Protein AF-A0A2P4SW79-F1 (afdb_monomer_lite)

Radius of gyration: 19.42 Å; chains: 1; bounding box: 43×37×50 Å

Organism: Bambusicola thoracicus (NCBI:txid9083)

InterPro domains:
  IPR013785 Aldolase-type TIM barrel [G3DSA:3.20.20.70] (6-131)
  IPR035587 DUS-like, FMN-binding domain [PF01207] (10-159)
  IPR035587 DUS-like, FMN-binding domain [cd02801] (11-128)
  IPR052582 tRNA-dihydrouridine synthase-like [PTHR45936] (10-184)

pLDDT: mean 86.69, std 15.21, range [30.7, 98.5]

Structure (mmCIF, N/CA/C/O backbone):
data_AF-A0A2P4SW79-F1
#
_entry.id   AF-A0A2P4SW79-F1
#
loop_
_atom_site.group_PDB
_atom_site.id
_atom_site.type_symbol
_atom_site.label_atom_id
_atom_site.label_alt_id
_atom_site.label_comp_id
_atom_site.label_asym_id
_atom_site.label_entity_id
_atom_site.label_seq_id
_atom_site.pdbx_PDB_ins_code
_atom_site.Cartn_x
_atom_site.Cartn_y
_atom_site.Cartn_z
_atom_site.occupancy
_atom_site.B_iso_or_equiv
_atom_site.auth_seq_id
_atom_site.auth_comp_id
_atom_site.auth_asym_id
_atom_site.auth_atom_id
_atom_site.pdbx_PDB_model_num
ATOM 1 N N . MET A 1 1 ? 17.385 -6.676 13.128 1.00 31.28 1 MET A N 1
ATOM 2 C CA . MET A 1 1 ? 17.077 -7.023 11.719 1.00 31.28 1 MET A CA 1
ATOM 3 C C . MET A 1 1 ? 15.590 -7.342 11.613 1.00 31.28 1 MET A C 1
ATOM 5 O O . MET A 1 1 ? 15.068 -7.995 12.502 1.00 31.28 1 MET A O 1
ATOM 9 N N . CYS A 1 2 ? 14.880 -6.814 10.611 1.00 30.70 2 CYS A N 1
ATOM 10 C CA . CYS A 1 2 ? 13.422 -6.964 10.492 1.00 30.70 2 CYS A CA 1
ATOM 11 C C . CYS A 1 2 ? 13.062 -8.384 10.017 1.00 30.70 2 CYS A C 1
ATOM 13 O O . CYS A 1 2 ? 13.588 -8.820 8.997 1.00 30.70 2 CYS A O 1
ATOM 15 N N . HIS A 1 3 ? 12.156 -9.076 10.715 1.00 36.16 3 HIS A N 1
ATOM 16 C CA . HIS A 1 3 ? 11.704 -10.443 10.396 1.00 36.16 3 HIS A CA 1
ATOM 17 C C . HIS A 1 3 ? 11.203 -10.587 8.943 1.00 36.16 3 HIS A C 1
ATOM 19 O O . HIS A 1 3 ? 11.456 -11.594 8.289 1.00 36.16 3 HIS A O 1
ATOM 25 N N . SER A 1 4 ? 10.588 -9.538 8.379 1.00 47.72 4 SER A N 1
ATOM 26 C CA . SER A 1 4 ? 10.166 -9.525 6.971 1.00 47.72 4 SER A CA 1
ATOM 27 C C . SER A 1 4 ? 11.330 -9.622 5.981 1.00 47.72 4 SER A C 1
ATOM 29 O O . SER A 1 4 ? 11.149 -10.139 4.886 1.00 47.72 4 SER A O 1
ATOM 31 N N . PHE A 1 5 ? 12.528 -9.153 6.341 1.00 47.19 5 PHE A N 1
ATOM 32 C CA . PHE A 1 5 ? 13.708 -9.260 5.478 1.00 47.19 5 PHE A CA 1
ATOM 33 C C . PHE A 1 5 ? 14.103 -10.729 5.264 1.00 47.19 5 PHE A C 1
ATOM 35 O O . PHE A 1 5 ? 14.512 -11.100 4.172 1.00 47.19 5 PHE A O 1
ATOM 42 N N . TYR A 1 6 ? 13.910 -11.576 6.276 1.00 43.34 6 TYR A N 1
ATOM 43 C CA . TYR A 1 6 ? 14.254 -12.995 6.218 1.00 43.34 6 TYR A CA 1
ATOM 44 C C . TYR A 1 6 ? 13.281 -13.791 5.328 1.00 43.34 6 TYR A C 1
ATOM 46 O O . TYR A 1 6 ? 13.711 -14.575 4.485 1.00 43.34 6 TYR A O 1
ATOM 54 N N . VAL A 1 7 ? 11.976 -13.509 5.432 1.00 52.59 7 VAL A N 1
ATOM 55 C CA . VAL A 1 7 ? 10.920 -14.191 4.654 1.00 52.59 7 VAL A CA 1
ATOM 56 C C . VAL A 1 7 ? 11.038 -13.916 3.151 1.00 52.59 7 VAL A C 1
ATOM 58 O O . VAL A 1 7 ? 10.912 -14.830 2.339 1.00 52.59 7 VAL A O 1
ATOM 61 N N . PHE A 1 8 ? 11.311 -12.668 2.758 1.00 54.25 8 PHE A N 1
ATOM 62 C CA . PHE A 1 8 ? 11.414 -12.306 1.341 1.00 54.25 8 PHE A CA 1
ATOM 63 C C . PHE A 1 8 ? 12.628 -12.940 0.654 1.00 54.25 8 PHE A C 1
ATOM 65 O O . PHE A 1 8 ? 12.507 -13.412 -0.475 1.00 54.25 8 PHE A O 1
ATOM 72 N N . PHE A 1 9 ? 13.775 -12.988 1.335 1.00 58.34 9 PHE A N 1
ATOM 73 C CA . PHE A 1 9 ? 15.015 -13.513 0.761 1.00 58.34 9 PHE A CA 1
ATOM 74 C C . PHE A 1 9 ? 15.050 -15.039 0.687 1.00 58.34 9 PHE A C 1
ATOM 76 O O . PHE A 1 9 ? 15.468 -15.564 -0.339 1.00 58.34 9 PHE A O 1
ATOM 83 N N . GLN A 1 10 ? 14.548 -15.758 1.695 1.00 61.69 10 GLN A N 1
ATOM 84 C CA . GLN A 1 10 ? 14.466 -17.221 1.609 1.00 61.69 10 GLN A CA 1
ATOM 85 C C . GLN A 1 10 ? 13.384 -17.701 0.638 1.00 61.69 10 GLN A C 1
ATOM 87 O O . GLN A 1 10 ? 13.575 -18.701 -0.045 1.00 61.69 10 GLN A O 1
ATOM 92 N N . GLY A 1 11 ? 12.267 -16.974 0.535 1.00 67.81 11 GLY A N 1
ATOM 93 C CA . GLY A 1 11 ? 11.198 -17.298 -0.410 1.00 67.81 11 GLY A CA 1
ATOM 94 C C . GLY A 1 11 ? 11.455 -16.835 -1.848 1.00 67.81 11 GLY A C 1
ATOM 95 O O . GLY A 1 11 ? 10.657 -17.145 -2.727 1.00 67.81 11 GLY A O 1
ATOM 96 N N . GLY A 1 12 ? 12.517 -16.060 -2.105 1.00 76.81 12 GLY A N 1
ATOM 97 C CA . GLY A 1 12 ? 12.788 -15.477 -3.424 1.00 76.81 12 GLY A CA 1
ATOM 98 C C . GLY A 1 12 ? 11.675 -14.545 -3.922 1.00 76.81 12 GLY A C 1
ATOM 99 O O . GLY A 1 12 ? 11.395 -14.507 -5.120 1.00 76.81 12 GLY A O 1
ATOM 100 N N . MET A 1 13 ? 11.011 -13.831 -3.006 1.00 80.50 13 MET A N 1
ATOM 101 C CA . MET A 1 13 ? 9.857 -12.962 -3.265 1.00 80.50 13 MET A CA 1
ATOM 102 C C . MET A 1 13 ? 10.136 -11.512 -2.847 1.00 80.50 13 MET A C 1
ATOM 104 O O . MET A 1 13 ? 11.034 -11.217 -2.059 1.00 80.50 13 MET A O 1
ATOM 108 N N . GLY A 1 14 ? 9.325 -10.570 -3.332 1.00 84.31 14 GLY A N 1
ATOM 109 C CA . GLY A 1 14 ? 9.413 -9.168 -2.920 1.00 84.31 14 GLY A CA 1
ATOM 110 C C . GLY A 1 14 ? 10.754 -8.535 -3.300 1.00 84.31 14 GLY A C 1
ATOM 111 O O . GLY A 1 14 ? 11.149 -8.569 -4.459 1.00 84.31 14 GLY A O 1
ATOM 112 N N . ALA A 1 15 ? 11.464 -7.949 -2.331 1.00 81.75 15 ALA A N 1
ATOM 113 C CA . ALA A 1 15 ? 12.738 -7.274 -2.600 1.00 81.75 15 ALA A CA 1
ATOM 114 C C . ALA A 1 15 ? 13.845 -8.225 -3.089 1.00 81.75 15 ALA A C 1
ATOM 116 O O . ALA A 1 15 ? 14.772 -7.762 -3.742 1.00 81.75 15 ALA A O 1
ATOM 117 N N . ALA A 1 16 ? 13.738 -9.528 -2.814 1.00 85.38 16 ALA A N 1
ATOM 118 C CA . ALA A 1 16 ? 14.697 -10.522 -3.288 1.00 85.38 16 ALA A CA 1
ATOM 119 C C . ALA A 1 16 ? 14.623 -10.746 -4.806 1.00 85.38 16 ALA A C 1
ATOM 121 O O . ALA A 1 16 ? 15.608 -11.141 -5.410 1.00 85.38 16 ALA A O 1
ATOM 122 N N . LEU A 1 17 ? 13.487 -10.440 -5.445 1.00 89.44 17 LEU A N 1
ATOM 123 C CA . LEU A 1 17 ? 13.380 -10.499 -6.906 1.00 89.44 17 LEU A CA 1
ATOM 124 C C . LEU A 1 17 ? 14.244 -9.432 -7.589 1.00 89.44 17 LEU A C 1
ATOM 126 O O . LEU A 1 17 ? 14.604 -9.596 -8.744 1.00 89.44 17 LEU A O 1
ATOM 130 N N . LEU A 1 18 ? 14.606 -8.352 -6.887 1.00 86.88 18 LEU A N 1
ATOM 131 C CA . LEU A 1 18 ? 15.396 -7.263 -7.466 1.00 86.88 18 LEU A CA 1
ATOM 132 C C . LEU A 1 18 ? 16.819 -7.693 -7.854 1.00 86.88 18 LEU A C 1
ATOM 134 O O . LEU A 1 18 ? 17.430 -7.024 -8.679 1.00 86.88 18 LEU A O 1
ATOM 138 N N . SER A 1 19 ? 17.337 -8.789 -7.286 1.00 87.88 19 SER A N 1
ATOM 139 C CA . SER A 1 19 ? 18.618 -9.379 -7.696 1.00 87.88 19 SER A CA 1
ATOM 140 C C . SER A 1 19 ? 18.502 -10.343 -8.881 1.00 87.88 19 SER A C 1
ATOM 142 O O . SER A 1 19 ? 19.522 -10.849 -9.331 1.00 87.88 19 SER A O 1
ATOM 144 N N . ASP A 1 20 ? 17.290 -10.607 -9.380 1.00 92.94 20 ASP A N 1
ATOM 145 C CA . ASP A 1 20 ? 17.024 -11.507 -10.508 1.00 92.94 20 ASP A CA 1
ATOM 146 C C . ASP A 1 20 ? 16.044 -10.852 -11.510 1.00 92.94 20 ASP A C 1
ATOM 148 O O . ASP A 1 20 ? 14.839 -11.144 -11.523 1.00 92.94 20 ASP A O 1
ATOM 152 N N . PRO A 1 21 ? 16.537 -9.911 -12.341 1.00 94.12 21 PRO A N 1
ATOM 153 C CA . PRO A 1 21 ? 15.707 -9.217 -13.323 1.00 94.12 21 PRO A CA 1
ATOM 154 C C . PRO A 1 21 ? 15.083 -10.144 -14.376 1.00 94.12 21 PRO A C 1
ATOM 156 O O . PRO A 1 21 ? 13.976 -9.872 -14.838 1.00 94.12 21 PRO A O 1
ATOM 159 N N . ASP A 1 22 ? 15.751 -11.244 -14.729 1.00 95.62 22 ASP A N 1
ATOM 160 C CA . ASP A 1 22 ? 15.250 -12.207 -15.718 1.00 95.62 22 ASP A CA 1
ATOM 161 C C . ASP A 1 22 ? 13.990 -12.905 -15.193 1.00 95.62 22 ASP A C 1
ATOM 163 O O . ASP A 1 22 ? 12.983 -13.042 -15.897 1.00 95.62 22 ASP A O 1
ATOM 167 N N . LYS A 1 23 ? 13.992 -13.273 -13.908 1.00 95.19 23 LYS A N 1
ATOM 168 C CA . LYS A 1 23 ? 12.807 -13.811 -13.242 1.00 95.19 23 LYS A CA 1
ATOM 169 C C . LYS A 1 23 ? 11.686 -12.783 -13.128 1.00 95.19 23 LYS A C 1
ATOM 171 O O . LYS A 1 23 ? 10.524 -13.153 -13.310 1.00 95.19 23 LYS A O 1
ATOM 176 N N . ILE A 1 24 ? 11.997 -11.509 -12.867 1.00 95.81 24 ILE A N 1
ATOM 177 C CA . ILE A 1 24 ? 10.993 -10.430 -12.892 1.00 95.81 24 ILE A CA 1
ATOM 178 C C . ILE A 1 24 ? 10.323 -10.363 -14.269 1.00 95.81 24 ILE A C 1
ATOM 180 O O . ILE A 1 24 ? 9.093 -10.371 -14.345 1.00 95.81 24 ILE A O 1
ATOM 184 N N . GLU A 1 25 ? 11.106 -10.328 -15.349 1.00 97.00 25 GLU A N 1
ATOM 185 C CA . GLU A 1 25 ? 10.575 -10.278 -16.713 1.00 97.00 25 GLU A CA 1
ATOM 186 C C . GLU A 1 25 ? 9.704 -11.486 -17.041 1.00 97.00 25 GLU A C 1
ATOM 188 O O . GLU A 1 25 ? 8.608 -11.324 -17.583 1.00 97.00 25 GLU A O 1
ATOM 193 N N . SER A 1 26 ? 10.161 -12.684 -16.675 1.00 97.81 26 SER A N 1
ATOM 194 C CA . SER A 1 26 ? 9.426 -13.928 -16.892 1.00 97.81 26 SER A CA 1
ATOM 195 C C . SER A 1 26 ? 8.066 -13.917 -16.185 1.00 97.81 26 SER A C 1
ATOM 197 O O . SER A 1 26 ? 7.035 -14.185 -16.813 1.00 97.81 26 SER A O 1
ATOM 199 N N . ILE A 1 27 ? 8.029 -13.516 -14.907 1.00 97.31 27 ILE A N 1
ATOM 200 C CA . ILE A 1 27 ? 6.788 -13.409 -14.125 1.00 97.31 27 ILE A CA 1
ATOM 201 C C . ILE A 1 27 ? 5.841 -12.389 -14.762 1.00 97.31 27 ILE A C 1
ATOM 203 O O . ILE A 1 27 ? 4.681 -12.707 -15.027 1.00 97.31 27 ILE A O 1
ATOM 207 N N . LEU A 1 28 ? 6.319 -11.169 -15.021 1.00 98.00 28 LEU A N 1
ATOM 208 C CA . LEU A 1 28 ? 5.469 -10.089 -15.523 1.00 98.00 28 LEU A CA 1
ATOM 209 C C . LEU A 1 28 ? 4.946 -10.384 -16.928 1.00 98.00 28 LEU A C 1
ATOM 211 O O . LEU A 1 28 ? 3.752 -10.233 -17.166 1.00 98.00 28 LEU A O 1
ATOM 215 N N . THR A 1 29 ? 5.795 -10.888 -17.824 1.00 98.19 29 THR A N 1
ATOM 216 C CA . THR A 1 29 ? 5.391 -11.275 -19.184 1.00 98.19 29 THR A CA 1
ATOM 217 C C . THR A 1 29 ? 4.330 -12.372 -19.155 1.00 98.19 29 THR A C 1
ATOM 219 O O . THR A 1 29 ? 3.363 -12.320 -19.915 1.00 98.19 29 THR A O 1
ATOM 222 N N . THR A 1 30 ? 4.480 -13.357 -18.264 1.00 98.44 30 THR A N 1
ATOM 223 C CA . THR A 1 30 ? 3.497 -14.436 -18.096 1.00 98.44 30 THR A CA 1
ATOM 224 C C . THR A 1 30 ? 2.155 -13.889 -17.614 1.00 98.44 30 THR A C 1
ATOM 226 O O . THR A 1 30 ? 1.117 -14.220 -18.186 1.00 98.44 30 THR A O 1
ATOM 229 N N . LEU A 1 31 ? 2.161 -13.007 -16.608 1.00 98.31 31 LEU A N 1
ATOM 230 C CA . LEU A 1 31 ? 0.942 -12.387 -16.082 1.00 98.31 31 LEU A CA 1
ATOM 231 C C . LEU A 1 31 ? 0.248 -11.507 -17.128 1.00 98.31 31 LEU A C 1
ATOM 233 O O . LEU A 1 31 ? -0.963 -11.618 -17.302 1.00 98.31 31 LEU A O 1
ATOM 237 N N . VAL A 1 32 ? 1.004 -10.665 -17.840 1.00 98.12 32 VAL A N 1
ATOM 238 C CA . VAL A 1 32 ? 0.471 -9.760 -18.874 1.00 98.12 32 VAL A CA 1
ATOM 239 C C . VAL A 1 32 ? -0.183 -10.549 -20.009 1.00 98.12 32 VAL A C 1
ATOM 241 O O . VAL A 1 32 ? -1.250 -10.170 -20.481 1.00 98.12 32 VAL A O 1
ATOM 244 N N . LYS A 1 33 ? 0.416 -11.669 -20.431 1.00 98.12 33 LYS A N 1
ATOM 245 C CA . LYS A 1 33 ? -0.147 -12.527 -21.486 1.00 98.12 33 LYS A CA 1
ATOM 246 C C . LYS A 1 33 ? -1.331 -13.374 -21.014 1.00 98.12 33 LYS A C 1
ATOM 248 O O . LYS A 1 33 ? -2.184 -13.719 -21.825 1.00 98.12 33 LYS A O 1
ATOM 253 N N . GLY A 1 34 ? -1.360 -13.752 -19.735 1.00 98.19 34 GLY A N 1
ATOM 254 C CA . GLY A 1 34 ? -2.327 -14.711 -19.195 1.00 98.19 34 GLY A CA 1
ATOM 255 C C . GLY 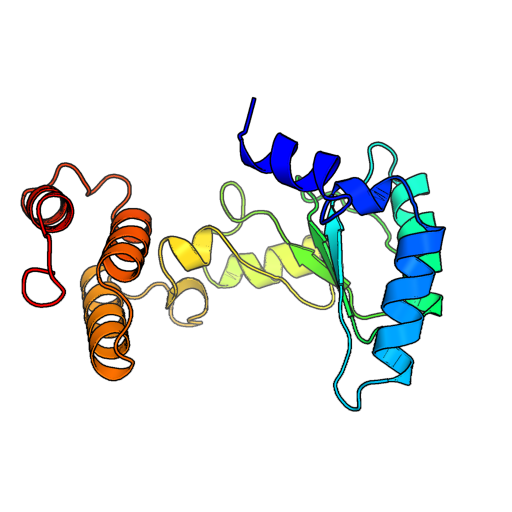A 1 34 ? -3.593 -14.104 -18.588 1.00 98.19 34 GLY A C 1
ATOM 256 O O . GLY A 1 34 ? -4.544 -14.839 -18.333 1.00 98.19 34 GLY A O 1
ATOM 257 N N . ILE A 1 35 ? -3.625 -12.794 -18.322 1.00 97.19 35 ILE A N 1
ATOM 258 C CA . ILE A 1 35 ? -4.714 -12.151 -17.573 1.00 97.19 35 ILE A CA 1
ATOM 259 C C . ILE A 1 35 ? -5.288 -10.980 -18.377 1.00 97.19 35 ILE A C 1
ATOM 261 O O . ILE A 1 35 ? -4.565 -10.137 -18.889 1.00 97.19 35 ILE A O 1
ATOM 265 N N . CYS A 1 36 ? -6.618 -10.868 -18.426 1.00 95.31 36 CYS A N 1
ATOM 266 C CA . CYS A 1 36 ? -7.322 -9.772 -19.107 1.00 95.31 36 CYS A CA 1
ATOM 267 C C . CYS A 1 36 ? -7.385 -8.458 -18.303 1.00 95.31 36 CYS A C 1
ATOM 269 O O . CYS A 1 36 ? -8.070 -7.512 -18.694 1.00 95.31 36 CYS A O 1
ATOM 271 N N . LYS A 1 37 ? -6.732 -8.406 -17.140 1.00 97.00 37 LYS A N 1
ATOM 272 C CA . LYS A 1 37 ? -6.723 -7.259 -16.229 1.00 97.00 37 LYS A CA 1
ATOM 273 C C . LYS A 1 37 ? -5.356 -6.578 -16.281 1.00 97.00 37 LYS A C 1
ATOM 275 O O . LYS A 1 37 ? -4.357 -7.277 -16.434 1.00 97.00 37 LYS A O 1
ATOM 280 N N . PRO A 1 38 ? -5.289 -5.245 -16.107 1.00 96.81 38 PRO A N 1
ATOM 281 C CA . PRO A 1 38 ? -4.020 -4.528 -16.104 1.00 96.81 38 PRO A CA 1
ATOM 282 C C . PRO A 1 38 ? -3.067 -5.083 -15.043 1.00 96.81 38 PRO A C 1
ATOM 284 O O . PRO A 1 38 ? -3.375 -5.068 -13.850 1.00 96.81 38 PRO A O 1
ATOM 287 N N . VAL A 1 39 ? -1.898 -5.548 -15.477 1.00 97.38 39 VAL A N 1
ATOM 288 C CA . VAL A 1 39 ? -0.833 -5.984 -14.573 1.00 97.38 39 VAL A CA 1
ATOM 289 C C . VAL A 1 39 ? 0.016 -4.773 -14.214 1.00 97.38 39 VAL A C 1
ATOM 291 O O . VAL A 1 39 ? 0.454 -4.026 -15.086 1.00 97.38 39 VAL A O 1
ATOM 294 N N . THR A 1 40 ? 0.248 -4.568 -12.923 1.00 96.19 40 THR A N 1
ATOM 295 C CA . THR A 1 40 ? 1.153 -3.534 -12.408 1.00 96.19 40 THR A CA 1
ATOM 296 C C . THR A 1 40 ? 2.189 -4.179 -11.501 1.00 96.19 40 THR A C 1
ATOM 298 O O . THR A 1 40 ? 2.002 -5.303 -11.029 1.00 96.19 40 THR A O 1
ATOM 301 N N . CYS A 1 41 ? 3.293 -3.485 -11.237 1.00 95.00 41 CYS A N 1
ATOM 302 C CA . CYS A 1 41 ? 4.263 -3.945 -10.251 1.00 95.00 41 CYS A CA 1
ATOM 303 C C . CYS A 1 41 ? 4.718 -2.805 -9.340 1.00 95.00 41 CYS A C 1
ATOM 305 O O . CYS A 1 41 ? 4.556 -1.621 -9.643 1.00 95.00 41 CYS A O 1
ATOM 307 N N . LYS A 1 42 ? 5.274 -3.173 -8.184 1.00 92.50 42 LYS A N 1
ATOM 308 C CA . LYS A 1 42 ? 5.786 -2.224 -7.200 1.00 92.50 42 LYS A CA 1
ATOM 309 C C . LYS A 1 42 ? 7.197 -2.603 -6.783 1.00 92.50 42 LYS A C 1
ATOM 311 O O . LYS A 1 42 ? 7.403 -3.672 -6.215 1.00 92.50 42 LYS A O 1
ATOM 316 N N . ILE A 1 43 ? 8.142 -1.691 -6.975 1.00 90.75 43 ILE A N 1
ATOM 317 C CA . ILE A 1 43 ? 9.557 -1.906 -6.664 1.00 90.75 43 ILE A CA 1
ATOM 318 C C . ILE A 1 43 ? 10.065 -0.934 -5.593 1.00 90.75 43 ILE A C 1
ATOM 320 O O . ILE A 1 43 ? 9.387 0.014 -5.178 1.00 90.75 43 ILE A O 1
ATOM 324 N N . ARG A 1 44 ? 11.280 -1.194 -5.115 1.00 87.19 44 ARG A N 1
ATOM 325 C CA . ARG A 1 44 ? 12.108 -0.230 -4.383 1.00 87.19 44 ARG A CA 1
ATOM 326 C C . ARG A 1 44 ? 13.246 0.193 -5.304 1.00 87.19 44 ARG A C 1
ATOM 328 O O . ARG A 1 44 ? 13.656 -0.601 -6.143 1.00 87.19 44 ARG A O 1
ATOM 335 N N . ILE A 1 45 ? 13.745 1.411 -5.119 1.00 85.81 45 ILE A N 1
ATOM 336 C CA . ILE A 1 45 ? 14.974 1.847 -5.792 1.00 85.81 45 ILE A CA 1
ATOM 337 C C . ILE A 1 45 ? 16.145 0.929 -5.413 1.00 85.81 45 ILE A C 1
ATOM 339 O O . ILE A 1 45 ? 16.220 0.453 -4.272 1.00 85.81 45 ILE A O 1
ATOM 343 N N . LEU A 1 46 ? 17.032 0.688 -6.373 1.00 87.44 46 LEU A N 1
ATOM 344 C CA . LEU A 1 46 ? 18.316 0.026 -6.165 1.00 87.44 46 LEU A CA 1
ATOM 345 C C . LEU A 1 46 ? 19.331 1.019 -5.564 1.00 87.44 46 LEU A C 1
ATOM 347 O O . LEU A 1 46 ? 19.040 2.216 -5.478 1.00 87.44 46 LEU A O 1
ATOM 351 N N . PRO A 1 47 ? 20.505 0.547 -5.100 1.00 86.69 47 PRO A N 1
ATOM 352 C CA . PRO A 1 47 ? 21.552 1.433 -4.593 1.00 86.69 47 PRO A CA 1
ATOM 353 C C . PRO A 1 47 ? 22.014 2.484 -5.615 1.00 86.69 47 PRO A C 1
ATOM 355 O O . PRO A 1 47 ? 22.270 3.621 -5.223 1.00 86.69 47 PRO A O 1
ATOM 358 N N . SER A 1 48 ? 22.074 2.121 -6.902 1.00 87.81 48 SER A N 1
ATOM 359 C CA . SER A 1 48 ? 22.329 3.037 -8.021 1.00 87.81 48 SER A CA 1
ATOM 360 C C . SER A 1 48 ? 21.019 3.453 -8.702 1.00 87.81 48 SER A C 1
ATOM 362 O O . SER A 1 48 ? 20.072 2.669 -8.853 1.00 87.81 48 SER A O 1
ATOM 364 N N . ILE A 1 49 ? 20.961 4.723 -9.108 1.00 84.12 49 ILE A N 1
ATOM 365 C CA . ILE A 1 49 ? 19.840 5.259 -9.885 1.00 84.12 49 ILE A CA 1
ATOM 366 C C . ILE A 1 49 ? 19.865 4.694 -11.301 1.00 84.12 49 ILE A C 1
ATOM 368 O O . ILE A 1 49 ? 18.810 4.357 -11.828 1.00 84.12 49 ILE A O 1
ATOM 372 N N . GLU A 1 50 ? 21.050 4.548 -11.881 1.00 87.69 50 GLU A N 1
ATOM 373 C CA . GLU A 1 50 ? 21.282 3.979 -13.206 1.00 87.69 50 GLU A CA 1
ATOM 374 C C . GLU A 1 50 ? 20.741 2.547 -13.265 1.00 87.69 50 GLU A C 1
ATOM 376 O O . GLU A 1 50 ? 19.865 2.262 -14.082 1.00 87.69 50 GLU A O 1
ATOM 381 N N . ASP A 1 51 ? 21.120 1.702 -12.299 1.00 89.81 51 ASP A N 1
ATOM 382 C CA . ASP A 1 51 ? 20.601 0.333 -12.182 1.00 89.81 51 ASP A CA 1
ATOM 383 C C . ASP A 1 51 ? 19.074 0.321 -12.026 1.00 89.81 51 ASP A C 1
ATOM 385 O O . ASP A 1 51 ? 18.373 -0.531 -12.579 1.00 89.81 51 ASP A O 1
ATOM 389 N N . THR A 1 52 ? 18.530 1.276 -11.261 1.00 88.44 52 THR A N 1
ATOM 390 C CA . THR A 1 52 ? 17.077 1.398 -11.084 1.00 88.44 52 THR A CA 1
ATOM 391 C C . THR A 1 52 ? 16.400 1.733 -12.411 1.00 88.44 52 THR A C 1
ATOM 393 O O . THR A 1 52 ? 15.389 1.123 -12.748 1.00 88.44 52 THR A O 1
ATOM 396 N N . VAL A 1 53 ? 16.935 2.691 -13.169 1.00 88.31 53 VAL A N 1
ATOM 397 C CA . VAL A 1 53 ? 16.397 3.090 -14.475 1.00 88.31 53 VAL A CA 1
ATOM 398 C C . VAL A 1 53 ? 16.453 1.922 -15.456 1.00 88.31 53 VAL A C 1
ATOM 400 O O . VAL A 1 53 ? 15.464 1.666 -16.144 1.00 88.31 53 VAL A O 1
ATOM 403 N N . ASP A 1 54 ? 17.559 1.183 -15.493 1.00 91.88 54 ASP A N 1
ATOM 404 C CA . ASP A 1 54 ? 17.715 0.035 -16.385 1.00 91.88 54 ASP A CA 1
ATOM 405 C C . ASP A 1 54 ? 16.751 -1.098 -16.032 1.00 91.88 54 ASP A C 1
ATOM 407 O O . ASP A 1 54 ? 16.072 -1.627 -16.918 1.00 91.88 54 ASP A O 1
ATOM 411 N N . LEU A 1 55 ? 16.583 -1.407 -14.743 1.00 92.19 55 LEU A N 1
ATOM 412 C CA . LEU A 1 55 ? 15.576 -2.364 -14.289 1.00 92.19 55 LEU A CA 1
ATOM 413 C C . LEU A 1 55 ? 14.162 -1.933 -14.697 1.00 92.19 55 LEU A C 1
ATOM 415 O O . LEU A 1 55 ? 13.371 -2.756 -15.158 1.00 92.19 55 LEU A O 1
ATOM 419 N N . VAL A 1 56 ? 13.821 -0.651 -14.551 1.00 91.88 56 VAL A N 1
ATOM 420 C CA . VAL A 1 56 ? 12.480 -0.177 -14.905 1.00 91.88 56 VAL A CA 1
ATOM 421 C C . VAL A 1 56 ? 12.239 -0.232 -16.416 1.00 91.88 56 VAL A C 1
ATOM 423 O O . VAL A 1 56 ? 11.167 -0.671 -16.826 1.00 91.88 56 VAL A O 1
ATOM 426 N N . LYS A 1 57 ? 13.231 0.108 -17.248 1.00 92.44 57 LYS A N 1
ATOM 427 C CA . LYS A 1 57 ? 13.143 -0.062 -18.712 1.00 92.44 57 LYS A CA 1
ATOM 428 C C . LYS A 1 57 ? 12.941 -1.523 -19.111 1.00 92.44 57 LYS A C 1
ATOM 430 O O . LYS A 1 57 ? 12.212 -1.812 -20.056 1.00 92.44 57 LYS A O 1
ATOM 435 N N . ARG A 1 58 ? 13.590 -2.457 -18.411 1.00 95.00 58 ARG A N 1
ATOM 436 C CA . ARG A 1 58 ? 13.387 -3.901 -18.611 1.00 95.00 58 ARG A CA 1
ATOM 437 C C . ARG A 1 58 ? 11.959 -4.315 -18.252 1.00 95.00 58 ARG A C 1
ATOM 439 O O . ARG A 1 58 ? 11.283 -4.949 -19.054 1.00 95.00 58 ARG A O 1
ATOM 446 N N . ILE A 1 59 ? 11.470 -3.874 -17.094 1.00 95.31 59 ILE A N 1
ATOM 447 C CA . ILE A 1 59 ? 10.103 -4.135 -16.632 1.00 95.31 59 ILE A CA 1
ATOM 448 C C . ILE A 1 59 ? 9.057 -3.563 -17.600 1.00 95.31 59 ILE A C 1
ATOM 450 O O . ILE A 1 59 ? 8.086 -4.243 -17.918 1.00 95.31 59 ILE A O 1
ATOM 454 N N . GLU A 1 60 ? 9.241 -2.342 -18.092 1.00 94.19 60 GLU A N 1
ATOM 455 C CA . GLU A 1 60 ? 8.320 -1.686 -19.026 1.00 94.19 60 GLU A CA 1
ATOM 456 C C . GLU A 1 60 ? 8.079 -2.520 -20.295 1.00 94.19 60 GLU A C 1
ATOM 458 O O . GLU A 1 60 ? 6.935 -2.689 -20.717 1.00 94.19 60 GLU A O 1
ATOM 463 N N . LYS A 1 61 ? 9.132 -3.138 -20.846 1.00 96.06 61 LYS A N 1
ATOM 464 C CA . LYS A 1 61 ? 9.052 -3.996 -22.043 1.00 96.06 61 LYS A CA 1
ATOM 465 C C . LYS A 1 61 ? 8.168 -5.234 -21.868 1.00 96.06 61 LYS A C 1
ATOM 467 O O . LYS A 1 61 ? 7.755 -5.822 -22.863 1.00 96.06 61 LYS A O 1
ATOM 472 N N . THR A 1 62 ? 7.858 -5.628 -20.633 1.00 97.25 62 THR A N 1
ATOM 473 C CA . THR A 1 62 ? 6.971 -6.771 -20.351 1.00 97.25 62 THR A CA 1
ATOM 474 C C . THR A 1 62 ? 5.498 -6.474 -20.651 1.00 97.25 62 THR A C 1
ATOM 476 O O . THR A 1 62 ? 4.692 -7.402 -20.706 1.00 97.25 62 THR A O 1
ATOM 479 N N . GLY A 1 63 ? 5.138 -5.200 -20.866 1.00 95.75 63 GLY A N 1
ATOM 480 C CA . GLY A 1 63 ? 3.772 -4.774 -21.178 1.00 95.75 63 GLY A CA 1
ATOM 481 C C . GLY A 1 63 ? 2.900 -4.487 -19.952 1.00 95.75 63 GLY A C 1
ATOM 482 O O . GLY A 1 63 ? 1.674 -4.494 -20.058 1.00 95.75 63 GLY A O 1
ATOM 483 N N . ILE A 1 64 ? 3.503 -4.247 -18.782 1.00 96.81 64 ILE A N 1
ATOM 484 C CA . ILE A 1 64 ? 2.763 -3.786 -17.599 1.00 96.81 64 ILE A CA 1
ATOM 485 C C . ILE A 1 64 ? 2.072 -2.437 -17.853 1.00 96.81 64 ILE A C 1
ATOM 487 O O . ILE A 1 64 ? 2.556 -1.599 -18.606 1.00 96.81 64 ILE A O 1
ATOM 491 N N . ALA A 1 65 ? 0.956 -2.195 -17.169 1.00 95.62 65 ALA A N 1
ATOM 492 C CA . ALA A 1 65 ? 0.178 -0.966 -17.315 1.00 95.62 65 ALA A CA 1
ATOM 493 C C . ALA A 1 65 ? 0.730 0.213 -16.493 1.00 95.62 65 ALA A C 1
ATOM 495 O O . ALA A 1 65 ? 0.544 1.372 -16.862 1.00 95.62 65 ALA A O 1
ATOM 496 N N . ALA A 1 66 ? 1.369 -0.065 -15.353 1.00 94.38 66 ALA A N 1
ATOM 497 C CA . ALA A 1 66 ? 1.948 0.948 -14.473 1.00 94.38 66 ALA A CA 1
ATOM 498 C C . ALA A 1 66 ? 2.990 0.340 -13.529 1.00 94.38 66 ALA A C 1
ATOM 500 O O . ALA A 1 66 ? 2.887 -0.830 -13.140 1.00 94.38 66 ALA A O 1
ATOM 501 N N . ILE A 1 67 ? 3.940 1.168 -13.092 1.00 93.00 67 ILE A N 1
ATOM 502 C CA . ILE A 1 67 ? 4.938 0.811 -12.084 1.00 93.00 67 ILE A CA 1
ATOM 503 C C . ILE A 1 67 ? 4.902 1.779 -10.904 1.00 93.00 67 ILE A C 1
ATOM 505 O O . ILE A 1 67 ? 4.969 2.998 -11.058 1.00 93.00 67 ILE A O 1
ATOM 509 N N . ALA A 1 68 ? 4.832 1.225 -9.695 1.00 91.50 68 ALA A N 1
ATOM 510 C CA . ALA A 1 68 ? 4.979 1.984 -8.464 1.00 91.50 68 ALA A CA 1
ATOM 511 C C . ALA A 1 68 ? 6.407 1.872 -7.920 1.00 91.50 68 ALA A C 1
ATOM 513 O O . ALA A 1 68 ? 6.867 0.785 -7.571 1.00 91.50 68 ALA A O 1
ATOM 514 N N . VAL A 1 69 ? 7.106 2.995 -7.778 1.00 87.62 69 VAL A N 1
ATOM 515 C CA . VAL A 1 69 ? 8.481 3.020 -7.265 1.00 87.62 69 VAL A CA 1
ATOM 516 C C . VAL A 1 69 ? 8.499 3.640 -5.881 1.00 87.62 69 VAL A C 1
ATOM 518 O O . VAL A 1 69 ? 8.116 4.792 -5.673 1.00 87.62 69 VAL A O 1
ATOM 521 N N . HIS A 1 70 ? 8.961 2.859 -4.905 1.00 86.19 70 HIS A N 1
ATOM 522 C CA . HIS A 1 70 ? 9.203 3.368 -3.566 1.00 86.19 70 HIS A CA 1
ATOM 523 C C . HIS A 1 70 ? 10.590 4.016 -3.486 1.00 86.19 70 HIS A C 1
ATOM 525 O O . HIS A 1 70 ? 11.583 3.339 -3.206 1.00 86.19 70 HIS A O 1
ATOM 531 N N . GLY A 1 71 ? 10.636 5.335 -3.690 1.00 71.31 71 GLY A N 1
ATOM 532 C CA . GLY A 1 71 ? 11.802 6.170 -3.409 1.00 71.31 71 GLY A CA 1
ATOM 533 C C . GLY A 1 71 ? 11.793 6.601 -1.944 1.00 71.31 71 GLY A C 1
ATOM 534 O O . GLY A 1 71 ? 10.893 7.314 -1.510 1.00 71.31 71 GLY A O 1
ATOM 535 N N . ARG A 1 72 ? 12.775 6.165 -1.143 1.00 61.47 72 ARG A N 1
ATOM 536 C CA . ARG A 1 72 ? 12.855 6.556 0.283 1.00 61.47 72 ARG A CA 1
ATOM 537 C C . ARG A 1 72 ? 12.990 8.075 0.487 1.00 61.47 72 ARG A C 1
ATOM 539 O O . ARG A 1 72 ? 12.698 8.547 1.579 1.00 61.47 72 ARG A O 1
ATOM 546 N N . ARG A 1 73 ? 13.424 8.822 -0.535 1.00 52.03 73 ARG A N 1
ATOM 547 C CA . ARG A 1 73 ? 13.501 10.291 -0.574 1.00 52.03 73 ARG A CA 1
ATOM 548 C C . ARG A 1 73 ? 12.894 10.802 -1.880 1.00 52.03 73 ARG A C 1
ATOM 550 O O . ARG A 1 73 ? 12.941 10.097 -2.888 1.00 52.03 73 ARG A O 1
ATOM 557 N N . ALA A 1 74 ? 12.354 12.021 -1.855 1.00 52.03 74 ALA A N 1
ATOM 558 C CA . ALA A 1 74 ? 11.926 12.749 -3.048 1.00 52.03 74 ALA A CA 1
ATOM 559 C C . ALA A 1 74 ? 13.161 13.176 -3.856 1.00 52.03 74 ALA A C 1
ATOM 561 O O . ALA A 1 74 ? 13.586 14.326 -3.810 1.00 52.03 74 ALA A O 1
ATOM 562 N N . ASN A 1 75 ? 13.789 12.231 -4.548 1.00 54.56 75 ASN A N 1
ATOM 563 C CA . ASN A 1 75 ? 14.866 12.554 -5.467 1.00 54.56 75 ASN A CA 1
ATOM 564 C C . ASN A 1 75 ? 14.240 12.894 -6.817 1.00 54.56 75 ASN A C 1
ATOM 566 O O . ASN A 1 75 ? 13.574 12.048 -7.417 1.00 54.56 75 ASN A O 1
ATOM 570 N N . LYS A 1 76 ? 14.476 14.122 -7.293 1.00 51.81 76 LYS A N 1
ATOM 571 C CA . LYS A 1 76 ? 14.237 14.500 -8.689 1.00 51.81 76 LYS A CA 1
ATOM 572 C C . LYS A 1 76 ? 15.125 13.624 -9.555 1.00 51.81 76 LYS A C 1
ATOM 574 O O . LYS A 1 76 ? 16.307 13.888 -9.728 1.00 51.81 76 LYS A O 1
ATOM 579 N N . THR A 1 77 ? 14.559 12.534 -10.024 1.00 54.22 77 THR A N 1
ATOM 580 C CA . THR A 1 77 ? 15.197 11.621 -10.955 1.00 54.22 77 THR A CA 1
ATOM 581 C C . THR A 1 77 ? 14.368 11.734 -12.215 1.00 54.22 77 THR A C 1
ATOM 583 O O . THR A 1 77 ? 13.147 11.601 -12.172 1.00 54.22 77 THR A O 1
ATOM 586 N N . SER A 1 78 ? 15.009 12.129 -13.312 1.00 54.09 78 SER A N 1
ATOM 587 C CA . SER A 1 78 ? 14.389 12.187 -14.631 1.00 54.09 78 SER A CA 1
ATOM 588 C C . SER A 1 78 ? 14.151 10.755 -15.092 1.00 54.09 78 SER A C 1
ATOM 590 O O . SER A 1 78 ? 14.939 10.166 -15.826 1.00 54.09 78 SER A O 1
ATOM 592 N N . TRP A 1 79 ? 13.074 10.163 -14.588 1.00 60.81 79 TRP A N 1
ATOM 593 C CA . TRP A 1 79 ? 12.605 8.862 -15.013 1.00 60.81 79 TRP A CA 1
ATOM 594 C C . TRP A 1 79 ? 12.152 8.978 -16.470 1.00 60.81 79 TRP A C 1
ATOM 596 O O . TRP A 1 79 ? 11.045 9.425 -16.752 1.00 60.81 79 TRP A O 1
ATOM 606 N N . ILE A 1 80 ? 13.022 8.628 -17.415 1.00 56.00 80 ILE A N 1
ATOM 607 C CA . ILE A 1 80 ? 12.644 8.516 -18.827 1.00 56.00 80 ILE A CA 1
ATOM 608 C C . ILE A 1 80 ? 11.946 7.162 -18.986 1.00 56.00 80 ILE A C 1
ATOM 610 O O . ILE A 1 80 ? 12.568 6.179 -19.384 1.00 56.00 80 ILE A O 1
ATOM 614 N N . ILE A 1 81 ? 10.681 7.100 -18.571 1.00 57.38 81 ILE A N 1
ATOM 615 C CA . ILE A 1 81 ? 9.827 5.911 -18.650 1.00 57.38 81 ILE A CA 1
ATOM 616 C C . ILE A 1 81 ? 8.494 6.346 -19.262 1.00 57.38 81 ILE A C 1
ATOM 618 O O . ILE A 1 81 ? 7.973 7.406 -18.914 1.00 57.38 81 ILE A O 1
ATOM 622 N N . THR A 1 82 ? 7.954 5.550 -20.183 1.00 57.12 82 THR A N 1
ATOM 623 C CA . THR A 1 82 ? 6.669 5.820 -20.847 1.00 57.12 82 THR A CA 1
ATOM 624 C C . THR A 1 82 ? 5.476 5.254 -20.075 1.00 57.12 82 THR A C 1
ATOM 626 O O . THR A 1 82 ? 4.369 5.781 -20.174 1.00 57.12 82 THR A O 1
ATOM 629 N N . VAL A 1 83 ? 5.694 4.215 -19.264 1.00 60.12 83 VAL A N 1
ATOM 630 C CA . VAL A 1 83 ? 4.674 3.623 -18.395 1.00 60.12 83 VAL A CA 1
ATOM 631 C C . VAL A 1 83 ? 4.312 4.543 -17.229 1.00 60.12 83 VAL A C 1
ATOM 633 O O . VAL A 1 83 ? 5.153 5.266 -16.692 1.00 60.12 83 VAL A O 1
ATOM 636 N N . MET A 1 84 ? 3.053 4.475 -16.786 1.00 66.38 84 MET A N 1
ATOM 637 C CA . MET A 1 84 ? 2.561 5.286 -15.674 1.00 66.38 84 MET A CA 1
ATOM 638 C C . MET A 1 84 ? 3.405 5.061 -14.409 1.00 66.38 84 MET A C 1
ATOM 640 O O . MET A 1 84 ? 3.431 3.962 -13.846 1.00 66.38 84 MET A O 1
ATOM 644 N N . PHE A 1 85 ? 4.068 6.128 -13.954 1.00 70.56 85 PHE A N 1
ATOM 645 C CA . PHE A 1 85 ? 4.942 6.120 -12.785 1.00 70.56 85 PHE A CA 1
ATOM 646 C C . PHE A 1 85 ? 4.182 6.581 -11.542 1.00 70.56 85 PHE A C 1
ATOM 648 O O . PHE A 1 85 ? 3.654 7.697 -11.485 1.00 70.56 85 PHE A O 1
ATOM 655 N N . ILE A 1 86 ? 4.148 5.716 -10.530 1.00 73.19 86 ILE A N 1
ATOM 656 C CA . ILE A 1 86 ? 3.499 5.989 -9.251 1.00 73.19 86 ILE A CA 1
ATOM 657 C C . ILE A 1 86 ? 4.570 6.128 -8.174 1.00 73.19 86 ILE A C 1
ATOM 659 O O . ILE A 1 86 ? 5.213 5.147 -7.789 1.00 73.19 86 ILE A O 1
ATOM 663 N N . CYS A 1 87 ? 4.755 7.332 -7.638 1.00 67.31 87 CYS A N 1
ATOM 664 C CA . CYS A 1 87 ? 5.705 7.508 -6.547 1.00 67.31 87 CYS A CA 1
ATOM 665 C C . CYS A 1 87 ? 5.090 7.037 -5.223 1.00 67.31 87 CYS A C 1
ATOM 667 O O . CYS A 1 87 ? 3.987 7.445 -4.854 1.00 67.31 87 CYS A O 1
ATOM 669 N N . SER A 1 88 ? 5.805 6.183 -4.490 1.00 65.19 88 SER A N 1
ATOM 670 C CA . SER A 1 88 ? 5.434 5.749 -3.142 1.00 65.19 88 SER A CA 1
ATOM 671 C C . SER A 1 88 ? 6.491 6.223 -2.146 1.00 65.19 88 SER A C 1
ATOM 673 O O . SER A 1 88 ? 7.669 5.905 -2.281 1.00 65.19 88 SER A O 1
ATOM 675 N N . GLY A 1 89 ? 6.102 7.007 -1.144 1.00 66.25 89 GLY A N 1
ATOM 676 C CA . GLY A 1 89 ? 7.057 7.634 -0.229 1.00 66.25 89 GLY A CA 1
ATOM 677 C C . GLY A 1 89 ? 6.456 8.828 0.501 1.00 66.25 89 GLY A C 1
ATOM 678 O O . GLY A 1 89 ? 5.253 9.058 0.443 1.00 66.25 89 GLY A O 1
ATOM 679 N N . GLY A 1 90 ? 7.280 9.562 1.250 1.00 65.38 90 GLY A N 1
ATOM 680 C CA . GLY A 1 90 ? 6.914 10.875 1.799 1.00 65.38 90 GLY A CA 1
ATOM 681 C C . GLY A 1 90 ? 5.900 10.892 2.948 1.00 65.38 90 GLY A C 1
ATOM 682 O O . GLY A 1 90 ? 5.807 11.898 3.631 1.00 65.38 90 GLY A O 1
ATOM 683 N N . SER A 1 91 ? 5.187 9.800 3.242 1.00 71.50 91 SER A N 1
ATOM 684 C CA . SER A 1 91 ? 4.110 9.790 4.251 1.00 71.50 91 SER A CA 1
ATOM 685 C C . SER A 1 91 ? 4.505 10.144 5.695 1.00 71.50 91 SER A C 1
ATOM 687 O O . SER A 1 91 ? 3.620 10.258 6.526 1.00 71.50 91 SER A O 1
ATOM 689 N N . HIS A 1 92 ? 5.794 10.222 6.032 1.00 69.44 92 HIS A N 1
ATOM 690 C CA . HIS A 1 92 ? 6.243 10.639 7.370 1.00 69.44 92 HIS A CA 1
ATOM 691 C C . HIS A 1 92 ? 6.806 12.059 7.356 1.00 69.44 92 HIS A C 1
ATOM 693 O O . HIS A 1 92 ? 6.492 12.851 8.235 1.00 69.44 92 HIS A O 1
ATOM 699 N N . ASP A 1 93 ? 7.581 12.381 6.321 1.00 73.38 93 ASP A N 1
ATOM 700 C CA . ASP A 1 93 ? 8.383 13.604 6.284 1.00 73.38 93 ASP A CA 1
ATOM 701 C C . ASP A 1 93 ? 7.745 14.717 5.438 1.00 73.38 93 ASP A C 1
ATOM 703 O O . ASP A 1 93 ? 8.047 15.888 5.642 1.00 73.38 93 ASP A O 1
ATOM 707 N N . PHE A 1 94 ? 6.863 14.363 4.496 1.00 80.00 94 PHE A N 1
ATOM 708 C CA . PHE A 1 94 ? 6.369 15.267 3.454 1.00 80.00 94 PHE A CA 1
ATOM 709 C C . PHE A 1 94 ? 4.840 15.350 3.395 1.00 80.00 94 PHE A C 1
ATOM 711 O O . PHE A 1 94 ? 4.290 16.435 3.500 1.00 80.00 94 PHE A O 1
ATOM 718 N N . ILE A 1 95 ? 4.147 14.217 3.235 1.00 86.50 95 ILE A N 1
ATOM 719 C CA . ILE A 1 95 ? 2.695 14.186 3.006 1.00 86.50 95 ILE A CA 1
ATOM 720 C C . ILE A 1 95 ? 1.967 14.175 4.350 1.00 86.50 95 ILE A C 1
ATOM 722 O O . ILE A 1 95 ? 1.897 13.127 4.998 1.00 86.50 95 ILE A O 1
ATOM 726 N N . LYS A 1 96 ? 1.427 15.328 4.751 1.00 87.69 96 LYS A N 1
ATOM 727 C CA 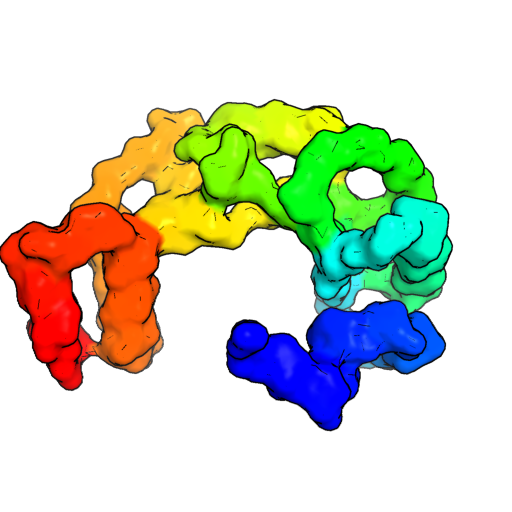. LYS A 1 96 ? 0.669 15.532 5.995 1.00 87.69 96 LYS A CA 1
ATOM 728 C C . LYS A 1 96 ? -0.803 15.847 5.734 1.00 87.69 96 LYS A C 1
ATOM 730 O O . LYS A 1 96 ? -1.651 15.507 6.553 1.00 87.69 96 LYS A O 1
ATOM 735 N N . GLU A 1 97 ? -1.111 16.441 4.588 1.00 91.44 97 GLU A N 1
ATOM 736 C CA . GLU A 1 97 ? -2.462 16.817 4.173 1.00 91.44 97 GLU A CA 1
ATOM 737 C C . GLU A 1 97 ? -2.664 16.647 2.658 1.00 91.44 97 GLU A C 1
ATOM 739 O O . GLU A 1 97 ? -1.723 16.385 1.908 1.00 91.44 97 GLU A O 1
ATOM 744 N N . TYR A 1 98 ? -3.907 16.786 2.191 1.00 94.38 98 TYR A N 1
ATOM 745 C CA . TYR A 1 98 ? -4.283 16.490 0.804 1.00 94.38 98 TYR A CA 1
ATOM 746 C C . TYR A 1 98 ? -3.459 17.271 -0.237 1.00 94.38 98 TYR A C 1
ATOM 748 O O . TYR A 1 98 ? -3.024 16.706 -1.240 1.00 94.38 98 TYR A O 1
ATOM 756 N N . ARG A 1 99 ? -3.183 18.561 0.003 1.00 94.31 99 ARG A N 1
ATOM 757 C CA . ARG A 1 99 ? -2.400 19.403 -0.926 1.00 94.31 99 ARG A CA 1
ATOM 758 C C . ARG A 1 99 ? -0.943 18.954 -1.091 1.00 94.31 99 ARG A C 1
ATOM 760 O O . ARG A 1 99 ? -0.322 19.212 -2.127 1.00 94.31 99 ARG A O 1
ATOM 767 N N . ASP A 1 100 ? -0.3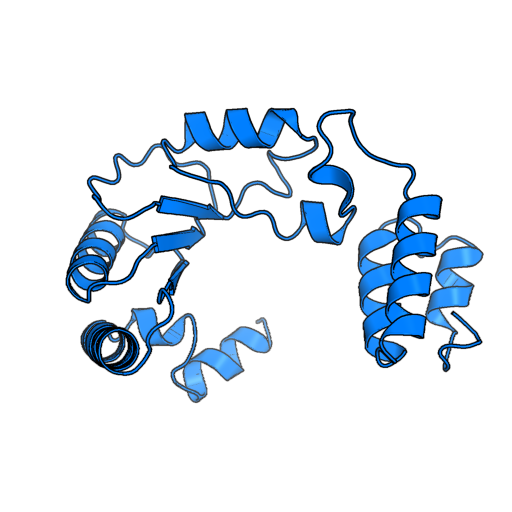95 18.244 -0.106 1.00 91.56 100 ASP A N 1
ATOM 768 C CA . ASP A 1 100 ? 0.979 17.745 -0.174 1.00 91.56 100 A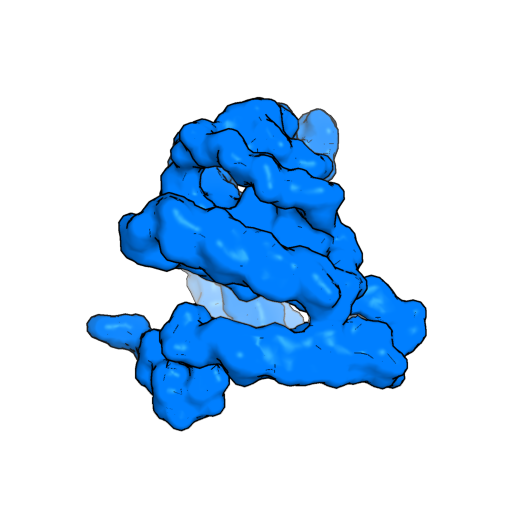SP A CA 1
ATOM 769 C C . ASP A 1 100 ? 1.111 16.619 -1.199 1.00 91.56 100 ASP A C 1
ATOM 771 O O . ASP A 1 100 ? 2.196 16.403 -1.734 1.00 91.56 100 ASP A O 1
ATOM 775 N N . ILE A 1 101 ? 0.011 15.922 -1.505 1.00 91.25 101 ILE A N 1
ATOM 776 C CA . ILE A 1 101 ? -0.029 14.850 -2.503 1.00 91.25 101 ILE A CA 1
ATOM 777 C C . ILE A 1 101 ? 0.326 15.418 -3.880 1.00 91.25 101 ILE A C 1
ATOM 779 O O . ILE A 1 101 ? 1.207 14.890 -4.556 1.00 91.25 101 ILE A O 1
ATOM 783 N N . GLU A 1 102 ? -0.303 16.530 -4.267 1.00 90.94 102 GLU A N 1
ATOM 784 C CA . GLU A 1 102 ? -0.033 17.201 -5.542 1.00 90.94 102 GLU A CA 1
ATOM 785 C C . GLU A 1 102 ? 1.375 17.812 -5.565 1.00 90.94 102 GLU A C 1
ATOM 787 O O . GLU A 1 102 ? 2.097 17.706 -6.558 1.00 90.94 102 GLU A O 1
ATOM 792 N N . THR A 1 103 ? 1.810 18.406 -4.451 1.00 89.94 103 THR A N 1
ATOM 793 C CA . THR A 1 103 ? 3.172 18.945 -4.330 1.00 89.94 103 THR A CA 1
ATOM 794 C C . THR A 1 103 ? 4.218 17.838 -4.501 1.00 89.94 103 THR A C 1
ATOM 796 O O . THR A 1 103 ? 5.189 18.003 -5.242 1.00 89.94 103 THR A O 1
ATOM 799 N N . PHE A 1 104 ? 4.000 16.681 -3.874 1.00 86.25 104 PHE A N 1
ATOM 800 C CA . PHE A 1 104 ? 4.874 15.516 -3.982 1.00 86.25 104 PHE A CA 1
ATOM 801 C C . PHE A 1 104 ? 4.860 14.916 -5.394 1.00 86.25 104 PHE A C 1
ATOM 803 O O . PHE A 1 104 ? 5.912 14.552 -5.926 1.00 86.25 104 PHE A O 1
ATOM 810 N N . GLN A 1 105 ? 3.691 14.871 -6.036 1.00 87.19 105 GLN A N 1
ATOM 811 C CA . GLN A 1 105 ? 3.549 14.455 -7.429 1.00 87.19 105 GLN A CA 1
ATOM 812 C C . GLN A 1 105 ? 4.400 15.329 -8.360 1.00 87.19 105 GLN A C 1
ATOM 814 O O . GLN A 1 105 ? 5.214 14.812 -9.125 1.00 87.19 105 GLN A O 1
ATOM 819 N N . LYS A 1 106 ? 4.275 16.658 -8.241 1.00 87.31 106 LYS A N 1
ATOM 820 C CA . LYS A 1 106 ? 5.052 17.628 -9.029 1.00 87.31 106 LYS A CA 1
ATOM 821 C C . LYS A 1 106 ? 6.550 17.513 -8.756 1.00 87.31 106 LYS A C 1
ATOM 823 O O . LYS A 1 106 ? 7.347 17.520 -9.689 1.00 87.31 106 LYS A O 1
ATOM 828 N N . ALA A 1 107 ? 6.943 17.360 -7.491 1.00 83.25 107 ALA A N 1
ATOM 829 C CA . ALA A 1 107 ? 8.347 17.233 -7.101 1.00 83.25 107 ALA A CA 1
ATOM 830 C C . ALA A 1 107 ? 9.021 15.970 -7.662 1.00 83.25 107 ALA A C 1
ATOM 832 O O . ALA A 1 107 ? 10.229 15.973 -7.892 1.00 83.25 107 ALA A O 1
ATOM 833 N N . THR A 1 108 ? 8.249 14.904 -7.880 1.00 79.44 108 THR A N 1
ATOM 834 C CA . THR A 1 108 ? 8.737 13.608 -8.376 1.00 79.44 108 THR A CA 1
ATOM 835 C C . THR A 1 108 ? 8.514 13.406 -9.874 1.00 79.44 108 THR A C 1
ATOM 837 O O . THR A 1 108 ? 8.937 12.382 -10.402 1.00 79.44 108 THR A O 1
ATOM 840 N N . ALA A 1 109 ? 7.872 14.370 -10.548 1.00 83.31 109 ALA A N 1
ATOM 841 C CA . ALA A 1 109 ? 7.424 14.265 -11.938 1.00 83.31 109 ALA A CA 1
ATOM 842 C C . ALA A 1 109 ? 6.583 12.999 -12.207 1.00 83.31 109 ALA A C 1
ATOM 844 O O . ALA A 1 109 ? 6.621 12.432 -13.297 1.00 83.31 109 ALA A O 1
ATOM 845 N N . ALA A 1 110 ? 5.836 12.539 -11.198 1.00 84.81 110 ALA A N 1
ATOM 846 C CA . ALA A 1 110 ? 5.068 11.306 -11.278 1.00 84.81 110 ALA A CA 1
ATOM 847 C C . ALA A 1 110 ? 3.678 11.504 -11.882 1.00 84.81 110 ALA A C 1
ATOM 849 O O . ALA A 1 110 ? 3.019 12.521 -11.663 1.00 84.81 110 ALA A O 1
ATOM 850 N N . SER A 1 111 ? 3.179 10.481 -12.574 1.00 89.31 111 SER A N 1
ATOM 851 C CA . SER A 1 111 ? 1.805 10.466 -13.083 1.00 89.31 111 SER A CA 1
ATOM 852 C C . SER A 1 111 ? 0.783 10.353 -11.950 1.00 89.31 111 SER A C 1
ATOM 854 O O . SER A 1 111 ? -0.343 10.820 -12.084 1.00 89.31 111 SER A O 1
ATOM 856 N N . SER A 1 112 ? 1.148 9.719 -10.832 1.00 89.62 112 SER A N 1
ATOM 857 C CA . SER A 1 112 ? 0.288 9.541 -9.655 1.00 89.62 112 SER A CA 1
ATOM 858 C C . SER A 1 112 ? 1.111 9.284 -8.385 1.00 89.62 112 SER A C 1
ATOM 860 O O . SER A 1 112 ? 2.317 9.035 -8.443 1.00 89.62 112 SER A O 1
ATOM 862 N N . VAL A 1 113 ? 0.461 9.321 -7.218 1.00 89.56 113 VAL A N 1
ATOM 863 C CA . VAL A 1 113 ? 1.096 9.102 -5.905 1.00 89.56 113 VAL A CA 1
ATOM 864 C C . VAL A 1 113 ? 0.395 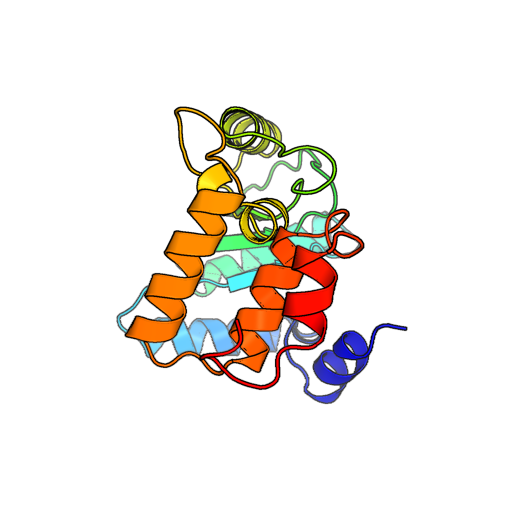7.972 -5.154 1.00 89.56 113 VAL A C 1
ATOM 866 O O . VAL A 1 113 ? -0.828 7.940 -5.062 1.00 89.56 113 VAL A O 1
ATOM 869 N N . MET A 1 114 ? 1.175 7.054 -4.580 1.00 92.06 114 MET A N 1
ATOM 870 C CA . MET A 1 114 ? 0.696 5.967 -3.723 1.00 92.06 114 MET A CA 1
ATOM 871 C C . MET A 1 114 ? 1.049 6.244 -2.262 1.00 92.06 114 MET A C 1
ATOM 873 O O . MET A 1 114 ? 2.223 6.252 -1.878 1.00 92.06 114 MET A O 1
ATOM 877 N N . ILE A 1 115 ? 0.023 6.397 -1.429 1.00 91.00 115 ILE A N 1
ATOM 878 C CA . ILE A 1 115 ? 0.147 6.740 -0.009 1.00 91.00 115 ILE A CA 1
ATOM 879 C C . ILE A 1 115 ? -0.089 5.494 0.844 1.00 91.00 115 ILE A C 1
ATOM 881 O O . ILE A 1 115 ? -1.074 4.791 0.653 1.00 91.00 115 ILE A O 1
ATOM 885 N N . ALA A 1 116 ? 0.808 5.235 1.801 1.00 90.81 116 ALA A N 1
ATOM 886 C CA . ALA A 1 116 ? 0.693 4.102 2.722 1.00 90.81 116 ALA A CA 1
ATOM 887 C C . ALA A 1 116 ? 0.530 4.567 4.175 1.00 90.81 116 ALA A C 1
ATOM 889 O O . ALA A 1 116 ? -0.569 4.528 4.715 1.00 90.81 116 ALA A O 1
ATOM 890 N N . ARG A 1 117 ? 1.603 5.059 4.816 1.00 90.81 117 ARG A N 1
ATOM 891 C CA . ARG A 1 117 ? 1.579 5.370 6.261 1.00 90.81 117 ARG A CA 1
ATOM 892 C C . ARG A 1 117 ? 0.572 6.466 6.622 1.00 90.81 117 ARG A C 1
ATOM 894 O O . ARG A 1 117 ? -0.158 6.292 7.583 1.00 90.81 117 ARG A O 1
ATOM 901 N N . ALA A 1 118 ? 0.486 7.543 5.838 1.00 91.81 118 ALA A N 1
ATOM 902 C CA . ALA A 1 118 ? -0.437 8.641 6.134 1.00 91.81 118 ALA A CA 1
ATOM 903 C C . ALA A 1 118 ? -1.904 8.180 6.045 1.00 91.81 118 ALA A C 1
ATOM 905 O O . ALA A 1 118 ? -2.695 8.496 6.925 1.00 91.81 118 ALA A O 1
ATOM 906 N N . ALA A 1 119 ? -2.231 7.338 5.056 1.00 94.31 119 ALA A N 1
ATOM 907 C CA . ALA A 1 119 ? -3.551 6.720 4.928 1.00 94.31 119 ALA A CA 1
ATOM 908 C C . ALA A 1 119 ? -3.840 5.698 6.041 1.00 94.31 119 ALA A C 1
ATOM 910 O O . ALA A 1 119 ? -4.973 5.585 6.489 1.00 94.31 119 ALA A O 1
ATOM 911 N N . MET A 1 120 ? -2.819 4.978 6.514 1.00 95.44 120 MET A N 1
ATOM 912 C CA . MET A 1 120 ? -2.941 4.059 7.649 1.00 95.44 120 MET A CA 1
ATOM 913 C C . MET A 1 120 ? -3.227 4.800 8.964 1.00 95.44 120 MET A C 1
ATOM 915 O O . MET A 1 120 ? -3.962 4.287 9.801 1.00 95.44 120 MET A O 1
ATOM 919 N N . TRP A 1 121 ? -2.660 5.995 9.151 1.00 94.38 121 TRP A N 1
ATOM 920 C CA . TRP A 1 121 ? -2.904 6.820 10.338 1.00 94.38 121 TRP A CA 1
ATOM 921 C C . TRP A 1 121 ? -4.257 7.517 10.286 1.00 94.38 121 TRP A C 1
ATOM 923 O O . TRP A 1 121 ? -4.976 7.548 11.279 1.00 94.38 121 TRP A O 1
ATOM 933 N N . ASN A 1 122 ? -4.606 8.078 9.130 1.00 95.62 122 ASN A N 1
ATOM 934 C CA . ASN A 1 122 ? -5.921 8.644 8.902 1.00 95.62 122 ASN A CA 1
ATOM 935 C C . ASN A 1 122 ? -6.301 8.506 7.414 1.00 95.62 122 ASN A C 1
ATOM 937 O O . ASN A 1 122 ? -5.807 9.276 6.583 1.00 95.62 122 ASN A O 1
ATOM 941 N N . PRO A 1 123 ? -7.200 7.571 7.044 1.00 96.44 123 PRO A N 1
ATOM 942 C CA . PRO A 1 123 ? -7.608 7.372 5.651 1.00 96.44 123 PRO A CA 1
ATOM 943 C C . PRO A 1 123 ? -8.306 8.592 5.037 1.00 96.44 123 PRO A C 1
ATOM 945 O O . PRO A 1 123 ? -8.388 8.695 3.816 1.00 96.44 123 PRO A O 1
ATOM 948 N N . SER A 1 124 ? -8.743 9.564 5.844 1.00 96.81 124 SER A N 1
ATOM 949 C CA . SER A 1 124 ? -9.271 10.833 5.334 1.00 96.81 124 SER A CA 1
ATOM 950 C C . SER A 1 124 ? -8.218 11.740 4.680 1.00 96.81 124 SER A C 1
ATOM 952 O O . SER A 1 124 ? -8.585 12.783 4.148 1.00 96.81 124 SER A O 1
ATOM 954 N N . ILE A 1 125 ? -6.938 11.340 4.636 1.00 95.19 125 ILE A N 1
ATOM 955 C CA . ILE A 1 125 ? -5.873 12.032 3.885 1.00 95.19 125 ILE A CA 1
ATOM 956 C C . ILE A 1 125 ? -6.232 12.279 2.408 1.00 95.19 125 ILE A C 1
ATOM 958 O O . ILE A 1 125 ? -5.707 13.197 1.784 1.00 95.19 125 ILE A O 1
ATOM 962 N N . PHE A 1 126 ? -7.145 11.479 1.850 1.00 96.19 126 PHE A N 1
ATOM 963 C CA . PHE A 1 126 ? -7.627 11.608 0.475 1.00 96.19 126 PHE A CA 1
ATOM 964 C C . PHE A 1 126 ? -8.775 12.618 0.297 1.00 96.19 126 PHE A C 1
ATOM 966 O O . PHE A 1 126 ? -9.238 12.808 -0.826 1.00 96.19 126 PHE A O 1
ATOM 973 N N . ARG A 1 127 ? -9.246 13.272 1.366 1.00 96.38 127 ARG A N 1
ATOM 974 C CA . ARG A 1 127 ? -10.299 14.296 1.287 1.00 96.38 127 ARG A CA 1
ATOM 975 C C . ARG A 1 127 ? -9.724 15.650 0.893 1.00 96.38 127 ARG A C 1
ATOM 977 O O . ARG A 1 127 ? -8.827 16.162 1.560 1.00 96.38 127 ARG A O 1
ATOM 984 N N . LYS A 1 128 ? -10.305 16.267 -0.138 1.00 95.25 128 LYS A N 1
ATOM 985 C CA . LYS A 1 128 ? -9.933 17.613 -0.607 1.00 95.25 128 LYS A CA 1
ATOM 986 C C . LYS A 1 128 ? -10.228 18.690 0.434 1.00 95.25 128 LYS A C 1
ATOM 988 O O . LYS A 1 128 ? -9.512 19.680 0.511 1.00 95.25 128 LYS A O 1
ATOM 993 N N . GLU A 1 129 ? -11.258 18.473 1.244 1.00 94.88 129 GLU A N 1
ATOM 994 C CA . GLU A 1 129 ? -11.750 19.399 2.267 1.00 94.88 129 GLU A CA 1
ATOM 995 C C . GLU A 1 129 ? -10.898 19.372 3.547 1.00 94.88 129 GLU A C 1
ATOM 997 O O . GLU A 1 129 ? -11.149 20.139 4.473 1.00 94.88 129 GLU A O 1
ATOM 1002 N N . GLY A 1 130 ? -9.903 18.482 3.613 1.00 90.81 130 GLY A N 1
ATOM 1003 C CA . GLY A 1 130 ? -9.021 18.312 4.761 1.00 90.81 130 GLY A CA 1
ATOM 1004 C C . GLY A 1 130 ? -9.334 17.073 5.611 1.00 90.81 130 GLY A C 1
ATOM 1005 O O . GLY A 1 130 ? -10.287 16.327 5.344 1.00 90.81 130 GLY A O 1
ATOM 1006 N N . PRO A 1 131 ? -8.508 16.819 6.641 1.00 89.06 131 PRO A N 1
ATOM 1007 C CA . PRO A 1 131 ? -8.625 15.627 7.467 1.00 89.06 131 PRO A CA 1
ATOM 1008 C C . PRO A 1 131 ? -9.967 15.597 8.204 1.00 89.06 131 PRO A C 1
ATOM 1010 O O . PRO A 1 131 ? -10.442 16.597 8.735 1.00 89.06 131 PRO A O 1
ATOM 1013 N N . PHE A 1 132 ? -10.582 14.421 8.232 1.00 94.31 132 PHE A N 1
ATOM 1014 C CA . PHE A 1 132 ? -11.784 14.153 9.008 1.00 94.31 132 PHE A CA 1
ATOM 1015 C C . PHE A 1 132 ? -11.403 13.764 10.448 1.00 94.31 132 PHE A C 1
ATOM 1017 O O . PHE A 1 132 ? -10.336 13.159 10.643 1.00 94.31 132 PHE A O 1
ATOM 1024 N N . PRO A 1 133 ? -12.229 14.093 11.463 1.00 95.94 133 PRO A N 1
ATOM 1025 C CA . PRO A 1 133 ? -11.932 13.762 12.851 1.00 95.94 133 PRO A CA 1
ATOM 1026 C C . PRO A 1 133 ? -11.667 12.265 13.039 1.00 95.94 133 PRO A C 1
ATOM 1028 O O . PRO A 1 133 ? -12.467 11.424 12.631 1.00 95.94 133 PRO A O 1
ATOM 1031 N N . LEU A 1 134 ? -10.552 11.926 13.696 1.00 94.88 134 LEU A N 1
ATOM 1032 C CA . LEU A 1 134 ? -10.087 10.538 13.823 1.00 94.88 134 LEU A CA 1
ATOM 1033 C C . LEU A 1 134 ? -11.140 9.616 14.449 1.00 94.88 134 LEU A C 1
ATOM 1035 O O . LEU A 1 134 ? -11.308 8.483 14.013 1.00 94.88 134 LEU A O 1
ATOM 1039 N N . LYS A 1 135 ? -11.883 10.121 15.440 1.00 95.06 135 LYS A N 1
ATOM 1040 C CA . LYS A 1 135 ? -12.965 9.381 16.094 1.00 95.06 135 LYS A CA 1
ATOM 1041 C C . LYS A 1 135 ? -14.026 8.917 15.094 1.00 95.06 135 LYS A C 1
ATOM 1043 O O . LYS A 1 135 ? -14.431 7.762 15.150 1.00 95.06 135 LYS A O 1
ATOM 1048 N N . GLU A 1 136 ? -14.454 9.790 14.189 1.00 97.19 136 GLU A N 1
ATOM 1049 C CA . GLU A 1 136 ? -15.472 9.445 13.192 1.00 97.19 136 GLU A CA 1
ATOM 1050 C C . GLU A 1 136 ? -14.920 8.472 12.151 1.00 97.19 136 GLU A C 1
ATOM 1052 O O . GLU A 1 136 ? -15.563 7.480 11.818 1.00 97.19 136 GLU A O 1
ATOM 1057 N N . VAL A 1 137 ? -13.671 8.680 11.730 1.00 97.75 137 VAL A N 1
ATOM 1058 C CA . VAL A 1 137 ? -12.966 7.756 10.834 1.00 97.75 137 VAL A CA 1
ATOM 1059 C C . VAL A 1 137 ? -12.876 6.346 11.427 1.00 97.75 137 VAL A C 1
ATOM 1061 O O . VAL A 1 137 ? -13.139 5.365 10.733 1.00 97.75 137 VAL A O 1
ATOM 1064 N N . MET A 1 138 ? -12.539 6.229 12.714 1.00 97.69 138 MET A N 1
ATOM 1065 C CA . MET A 1 138 ? -12.495 4.945 13.418 1.00 97.69 138 MET A CA 1
ATOM 1066 C C . MET A 1 138 ? -13.882 4.308 13.532 1.00 97.69 138 MET A C 1
ATOM 1068 O O . MET A 1 138 ? -14.010 3.103 13.336 1.00 97.69 138 MET A O 1
ATOM 1072 N N . GLN A 1 139 ? -14.923 5.097 13.816 1.00 97.62 139 GLN A N 1
ATOM 1073 C CA . GLN A 1 139 ? -16.300 4.599 13.869 1.00 97.62 139 GLN A CA 1
ATOM 1074 C C . GLN A 1 139 ? -16.744 4.033 12.519 1.00 97.62 139 GLN A C 1
ATOM 1076 O O . GLN A 1 139 ? -17.298 2.937 12.471 1.00 97.62 139 GLN A O 1
ATOM 1081 N N . ASP A 1 140 ? -16.471 4.734 11.420 1.00 98.06 140 ASP A N 1
ATOM 1082 C CA . ASP A 1 140 ? -16.793 4.242 10.081 1.00 98.06 140 ASP A CA 1
ATOM 1083 C C . ASP A 1 140 ? -15.973 3.003 9.714 1.00 98.06 140 ASP A C 1
ATOM 1085 O O . ASP A 1 140 ? -16.518 2.048 9.158 1.00 98.06 140 ASP A O 1
ATOM 1089 N N . TYR A 1 141 ? -14.694 2.960 10.095 1.00 98.31 141 TYR A N 1
ATOM 1090 C CA . TYR A 1 141 ? -13.864 1.770 9.922 1.00 98.31 141 TYR A CA 1
ATOM 1091 C C . TYR A 1 141 ? -14.438 0.555 10.669 1.00 98.31 141 TYR A C 1
ATOM 1093 O O . TYR A 1 141 ? -14.547 -0.521 10.082 1.00 98.31 141 TYR A O 1
ATOM 1101 N N . ILE A 1 142 ? -14.872 0.721 11.925 1.00 98.19 142 ILE A N 1
ATOM 1102 C CA . ILE A 1 142 ? -15.502 -0.349 12.718 1.00 98.19 142 ILE A CA 1
ATOM 1103 C C . ILE A 1 142 ? -16.810 -0.815 12.068 1.00 98.19 142 ILE A C 1
ATOM 1105 O O . ILE A 1 142 ? -17.027 -2.019 11.951 1.00 98.19 142 ILE A O 1
ATOM 1109 N N . LYS A 1 143 ? -17.653 0.102 11.567 1.00 98.44 143 LYS A N 1
ATOM 1110 C CA . LYS A 1 143 ? -18.881 -0.268 10.833 1.00 98.44 143 LYS A CA 1
ATOM 1111 C C . LYS A 1 143 ? -18.567 -1.171 9.639 1.00 98.44 143 LYS A C 1
ATOM 1113 O O . LYS A 1 143 ? -19.263 -2.162 9.428 1.00 98.44 143 LYS A O 1
ATOM 1118 N N . TYR A 1 144 ? -17.520 -0.860 8.872 1.00 98.44 144 TYR A N 1
ATOM 1119 C CA . TYR A 1 144 ? -17.082 -1.715 7.767 1.00 98.44 144 TYR A CA 1
ATOM 1120 C C . TYR A 1 144 ? -16.493 -3.041 8.245 1.00 98.44 144 TYR A C 1
ATOM 1122 O O . TYR A 1 144 ? -16.799 -4.074 7.654 1.00 98.44 144 TYR A O 1
ATOM 1130 N N . ALA A 1 145 ? -15.698 -3.032 9.315 1.00 98.44 145 ALA A N 1
ATOM 1131 C CA . ALA A 1 145 ? -15.134 -4.245 9.890 1.00 98.44 145 ALA A CA 1
ATOM 1132 C C . ALA A 1 145 ? -16.230 -5.224 10.337 1.00 98.44 145 ALA A C 1
ATOM 1134 O O . ALA A 1 145 ? -16.152 -6.402 10.009 1.00 98.44 145 ALA A O 1
ATOM 1135 N N . VAL A 1 146 ? -17.282 -4.735 10.999 1.00 98.25 146 VAL A N 1
ATOM 1136 C CA . VAL A 1 146 ? -18.451 -5.544 11.378 1.00 98.25 146 VAL A CA 1
ATOM 1137 C C . VAL A 1 146 ? -19.212 -6.019 10.140 1.00 98.25 146 VAL A C 1
ATOM 1139 O O . VAL A 1 146 ? -19.528 -7.198 10.022 1.00 98.25 146 VAL A O 1
ATOM 1142 N N . ARG A 1 147 ? -19.486 -5.117 9.187 1.00 98.50 147 ARG A N 1
ATOM 1143 C CA . ARG A 1 147 ? -20.252 -5.435 7.971 1.00 98.50 147 ARG A CA 1
ATOM 1144 C C . ARG A 1 147 ? -19.610 -6.535 7.125 1.00 98.50 147 ARG A C 1
ATOM 1146 O O . ARG A 1 147 ? -20.333 -7.305 6.501 1.00 98.50 147 ARG A O 1
ATOM 1153 N N . TYR A 1 148 ? -18.283 -6.562 7.061 1.00 98.25 148 TYR A N 1
ATOM 1154 C CA . TYR A 1 148 ? -17.524 -7.511 6.246 1.00 98.25 148 TYR A CA 1
ATOM 1155 C C . TYR A 1 148 ? -16.891 -8.643 7.062 1.00 98.25 148 TYR A C 1
ATOM 1157 O O . TYR A 1 148 ? -15.993 -9.305 6.550 1.00 98.25 148 TYR A O 1
ATOM 1165 N N . ASP A 1 149 ? -17.341 -8.851 8.305 1.00 97.81 149 ASP A N 1
ATOM 1166 C CA . ASP A 1 149 ? -16.852 -9.904 9.206 1.00 97.81 149 ASP A CA 1
ATOM 1167 C C . ASP A 1 149 ? -15.312 -9.946 9.303 1.00 97.81 149 ASP A C 1
ATOM 1169 O O . ASP A 1 149 ? -14.656 -10.986 9.228 1.00 97.81 149 ASP A O 1
ATOM 1173 N N . ASN A 1 150 ? -14.696 -8.764 9.402 1.00 98.38 150 ASN A N 1
ATOM 1174 C CA . ASN A 1 150 ? -13.249 -8.650 9.488 1.00 98.38 150 ASN A CA 1
ATOM 1175 C C . ASN A 1 150 ? -12.772 -9.173 10.843 1.00 98.38 150 ASN A C 1
ATOM 1177 O O . ASN A 1 150 ? -13.240 -8.731 11.895 1.00 98.38 150 ASN A O 1
ATOM 1181 N N . HIS A 1 151 ? -11.780 -10.063 10.818 1.00 98.12 151 HIS A N 1
ATOM 1182 C CA . HIS A 1 151 ? -11.257 -10.676 12.032 1.00 98.12 151 HIS A CA 1
ATOM 1183 C C . HIS A 1 151 ? -10.811 -9.614 13.051 1.00 98.12 151 HIS A C 1
ATOM 1185 O O . HIS A 1 151 ? -10.024 -8.716 12.727 1.00 98.12 151 HIS A O 1
ATOM 1191 N N . TYR A 1 152 ? -11.278 -9.734 14.297 1.00 98.00 152 TYR A N 1
ATOM 1192 C CA . TYR A 1 152 ? -11.129 -8.690 15.317 1.00 98.00 152 TYR A CA 1
ATOM 1193 C C . TYR A 1 152 ? -9.668 -8.283 15.559 1.00 98.00 152 TYR A C 1
ATOM 1195 O O . TYR A 1 152 ? -9.386 -7.110 15.792 1.00 98.00 152 TYR A O 1
ATOM 1203 N N . THR A 1 153 ? -8.712 -9.214 15.447 1.00 98.12 153 THR A N 1
ATOM 1204 C CA . THR A 1 153 ? -7.280 -8.900 15.606 1.00 98.12 153 THR A CA 1
ATOM 1205 C C . THR A 1 153 ? -6.757 -7.960 14.520 1.00 98.12 153 THR A C 1
ATOM 1207 O O . THR A 1 153 ? -5.936 -7.094 14.819 1.00 98.12 153 THR A O 1
ATOM 1210 N N . ASN A 1 154 ? -7.248 -8.079 13.281 1.00 98.25 154 ASN A N 1
ATOM 1211 C CA . ASN A 1 154 ? -6.908 -7.171 12.186 1.00 98.25 154 ASN A CA 1
ATOM 1212 C C . ASN A 1 154 ? -7.559 -5.800 12.419 1.00 98.25 154 ASN A C 1
ATOM 1214 O O . ASN A 1 154 ? -6.874 -4.779 12.402 1.00 98.25 154 ASN A O 1
ATOM 1218 N N . THR A 1 155 ? -8.850 -5.785 12.762 1.00 98.25 155 THR A N 1
ATOM 1219 C CA . THR A 1 155 ? -9.573 -4.555 13.124 1.00 98.25 155 THR A CA 1
ATOM 1220 C C . THR A 1 155 ? -8.842 -3.792 14.232 1.00 98.25 155 THR A C 1
ATOM 1222 O O . THR A 1 155 ? -8.514 -2.615 14.077 1.00 98.25 155 THR A O 1
ATOM 1225 N N . LYS A 1 156 ? -8.490 -4.489 15.317 1.00 98.12 156 LYS A N 1
ATOM 1226 C CA . LYS A 1 156 ? -7.708 -3.964 16.439 1.00 98.12 156 LYS A CA 1
ATOM 1227 C C . LYS A 1 156 ? -6.346 -3.439 15.994 1.00 98.12 156 LYS A C 1
ATOM 1229 O O . LYS A 1 156 ? -5.970 -2.339 16.387 1.00 98.12 156 LYS A O 1
ATOM 1234 N N . TYR A 1 157 ? -5.616 -4.182 15.159 1.00 97.50 157 TYR A N 1
ATOM 1235 C CA . TYR A 1 157 ? -4.328 -3.736 14.627 1.00 97.50 157 TYR A CA 1
ATOM 1236 C C . TYR A 1 157 ? -4.456 -2.401 13.885 1.00 97.50 157 TYR A C 1
ATOM 1238 O O . TYR A 1 157 ? -3.726 -1.463 14.205 1.00 97.50 157 TYR A O 1
ATOM 1246 N N . CYS A 1 158 ? -5.399 -2.284 12.947 1.00 97.94 158 CYS A N 1
ATOM 1247 C CA . CYS A 1 158 ? -5.618 -1.059 12.180 1.00 97.94 158 CYS A CA 1
ATOM 1248 C C . CYS A 1 158 ? -6.018 0.124 13.070 1.00 97.94 158 CYS A C 1
ATOM 1250 O O . CYS A 1 158 ? -5.441 1.202 12.939 1.00 97.94 158 CYS A O 1
ATOM 1252 N N . LEU A 1 159 ? -6.932 -0.078 14.022 1.00 97.81 159 LEU A N 1
ATOM 1253 C CA . LEU A 1 159 ? -7.331 0.964 14.973 1.00 97.81 159 LEU A CA 1
ATOM 1254 C C . LEU A 1 159 ? -6.162 1.409 15.868 1.00 97.81 159 LEU A C 1
ATOM 1256 O O . LEU A 1 159 ? -6.005 2.601 16.131 1.00 97.81 159 LEU A O 1
ATOM 1260 N N . CYS A 1 160 ? -5.281 0.491 16.271 1.00 96.69 160 CYS A N 1
ATOM 1261 C CA . CYS A 1 160 ? -4.054 0.845 16.984 1.00 96.69 160 CYS A CA 1
ATOM 1262 C C . CYS A 1 160 ? -3.100 1.688 16.117 1.00 96.69 160 CYS A C 1
ATOM 1264 O O . CYS A 1 160 ? -2.494 2.635 16.622 1.00 96.69 160 CYS A O 1
ATOM 1266 N N . GLN A 1 161 ? -2.984 1.387 14.815 1.00 96.12 161 GLN A N 1
ATOM 1267 C CA . GLN A 1 161 ? -2.196 2.208 13.885 1.00 96.12 161 GLN A CA 1
ATOM 1268 C C . GLN A 1 161 ? -2.787 3.609 13.688 1.00 96.12 161 GLN A C 1
ATOM 1270 O O . GLN A 1 161 ? -2.026 4.543 13.445 1.00 96.12 161 GLN A O 1
ATOM 1275 N N . MET A 1 162 ? -4.110 3.762 13.796 1.00 96.31 162 MET A N 1
ATOM 1276 C CA . MET A 1 162 ? -4.790 5.060 13.754 1.00 96.31 162 MET A CA 1
ATOM 1277 C C . MET A 1 162 ? -4.550 5.864 15.037 1.00 96.31 162 MET A C 1
ATOM 1279 O O . MET A 1 162 ? -4.187 7.037 14.970 1.00 96.31 162 MET A O 1
ATOM 1283 N N . LEU A 1 163 ? -4.692 5.231 16.208 1.00 95.31 163 LEU A N 1
ATOM 1284 C CA . LEU A 1 163 ? -4.534 5.902 17.502 1.00 95.31 163 LEU A CA 1
ATOM 1285 C C . LEU A 1 163 ? -3.101 6.376 17.759 1.00 95.31 163 LEU A C 1
ATOM 1287 O O . LEU A 1 163 ? -2.926 7.452 18.324 1.00 95.31 163 LEU A O 1
ATOM 1291 N N . ARG A 1 164 ? -2.080 5.613 17.343 1.00 90.38 164 ARG A N 1
ATOM 1292 C CA . ARG A 1 164 ? -0.652 5.934 17.542 1.00 90.38 164 ARG A CA 1
ATOM 1293 C C . ARG A 1 164 ? -0.341 6.408 18.972 1.00 90.38 164 ARG A C 1
ATOM 1295 O O . ARG A 1 164 ? -0.294 5.611 19.897 1.00 90.38 164 ARG A O 1
ATOM 1302 N N . GLU A 1 165 ? -0.133 7.710 19.146 1.00 87.56 165 GLU A N 1
ATOM 1303 C CA . GLU A 1 165 ? 0.209 8.380 20.404 1.00 87.56 165 GLU A CA 1
ATOM 1304 C C . GLU A 1 165 ? -0.965 8.374 21.401 1.00 87.56 165 GLU A C 1
ATOM 1306 O O . GLU A 1 165 ? -0.763 8.480 22.605 1.00 87.56 165 GLU A O 1
ATOM 1311 N N . GLN A 1 166 ? -2.196 8.168 20.923 1.00 90.06 166 GLN A N 1
ATOM 1312 C CA . GLN A 1 166 ? -3.407 8.061 21.741 1.00 90.06 166 GLN A CA 1
ATOM 1313 C C . GLN A 1 166 ? -3.624 6.654 22.327 1.00 90.06 166 GLN A C 1
ATOM 1315 O O . GLN A 1 166 ? -4.635 6.424 22.994 1.00 90.06 166 GLN A O 1
ATOM 1320 N N . LEU A 1 167 ? -2.703 5.705 22.119 1.00 90.50 167 LEU A N 1
ATOM 1321 C CA . LEU A 1 167 ? -2.803 4.355 22.692 1.00 90.50 167 LEU A CA 1
ATOM 1322 C C . LEU A 1 167 ? -2.773 4.347 24.228 1.00 90.50 167 LEU A C 1
ATOM 1324 O O . LEU A 1 167 ? -3.413 3.498 24.842 1.00 90.50 167 LEU A O 1
ATOM 1328 N N . GLU A 1 168 ? -2.117 5.331 24.848 1.00 9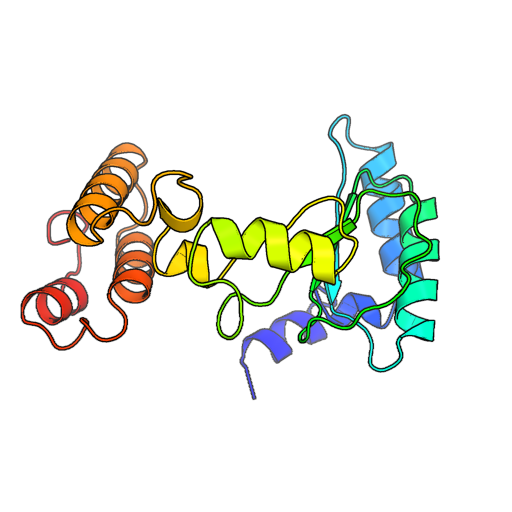2.00 168 GLU A N 1
ATOM 1329 C CA . GLU A 1 168 ? -2.045 5.450 26.311 1.00 92.00 168 GLU A CA 1
ATOM 1330 C C . GLU A 1 168 ? -3.309 6.036 26.955 1.00 92.00 168 GLU A C 1
ATOM 1332 O O . GLU A 1 168 ? -3.459 6.018 28.182 1.00 92.00 168 GLU A O 1
ATOM 1337 N N . THR A 1 169 ? -4.247 6.532 26.143 1.00 94.00 169 THR A N 1
ATOM 1338 C CA . THR A 1 169 ? -5.544 7.011 26.629 1.00 94.00 169 THR A CA 1
ATOM 1339 C C . THR A 1 169 ? -6.386 5.859 27.183 1.00 94.00 169 THR A C 1
ATOM 1341 O O . THR A 1 169 ? -6.178 4.688 26.859 1.00 94.00 169 THR A O 1
ATOM 1344 N N . ALA A 1 170 ? -7.406 6.181 27.984 1.00 94.38 170 ALA A N 1
ATOM 1345 C CA . ALA A 1 170 ? -8.344 5.177 28.489 1.00 94.38 170 ALA A CA 1
ATOM 1346 C C . ALA A 1 170 ? -9.010 4.369 27.356 1.00 94.38 170 ALA A C 1
ATOM 1348 O O . ALA A 1 170 ? -9.215 3.165 27.494 1.00 94.38 170 ALA A O 1
ATOM 1349 N N . GLN A 1 171 ? -9.313 5.013 26.223 1.00 92.88 171 GLN A N 1
ATOM 1350 C CA . GLN A 1 171 ? -9.869 4.342 25.047 1.00 92.88 171 GLN A CA 1
ATOM 1351 C C . GLN A 1 171 ? -8.837 3.432 24.371 1.00 92.88 171 GLN A C 1
ATOM 1353 O O . GLN A 1 171 ? -9.159 2.291 24.045 1.00 92.88 171 GLN A O 1
ATOM 1358 N N . GLY A 1 172 ? -7.599 3.903 24.201 1.00 94.38 172 GLY A N 1
ATOM 1359 C CA . GLY A 1 172 ? -6.517 3.104 23.625 1.00 94.38 172 GLY A CA 1
ATOM 1360 C C . GLY A 1 172 ? -6.221 1.841 24.436 1.00 94.38 172 GLY A C 1
ATOM 1361 O O . GLY A 1 172 ? -6.125 0.754 23.869 1.00 94.38 172 GLY A O 1
ATOM 1362 N N . LYS A 1 173 ? -6.203 1.950 25.770 1.00 94.69 173 LYS A N 1
ATOM 1363 C CA . LYS A 1 173 ? -6.031 0.804 26.677 1.00 94.69 173 LYS A CA 1
ATOM 1364 C C . LYS A 1 173 ? -7.191 -0.191 26.598 1.00 94.69 173 LYS A C 1
ATOM 1366 O O . LYS A 1 173 ? -6.944 -1.394 26.575 1.00 94.69 173 LYS A O 1
ATOM 1371 N N . LYS A 1 174 ? -8.438 0.287 26.493 1.00 95.69 174 LYS A N 1
ATOM 1372 C CA . LYS A 1 174 ? -9.615 -0.577 26.273 1.00 95.69 174 LYS A CA 1
ATOM 1373 C C . LYS A 1 174 ? -9.515 -1.345 24.957 1.00 95.69 174 LYS A C 1
ATOM 1375 O O . LYS A 1 174 ? -9.637 -2.565 24.962 1.00 95.69 174 LYS A O 1
ATOM 1380 N N . LEU A 1 175 ? -9.198 -0.655 23.859 1.00 96.19 175 LEU A N 1
ATOM 1381 C CA . LEU A 1 175 ? -8.978 -1.295 22.561 1.00 96.19 175 LEU A CA 1
ATOM 1382 C C . LEU A 1 175 ? -7.851 -2.335 22.636 1.00 96.19 175 LEU A C 1
ATOM 1384 O O . LEU A 1 175 ? -7.967 -3.424 22.079 1.00 96.19 175 LEU A O 1
ATOM 1388 N N . HIS A 1 176 ? -6.757 -2.024 23.336 1.00 93.88 176 HIS A N 1
ATOM 1389 C CA . HIS A 1 176 ? -5.645 -2.954 23.510 1.00 93.88 176 HIS A CA 1
ATOM 1390 C C . HIS A 1 176 ? -6.025 -4.194 24.332 1.00 93.88 176 HIS A C 1
ATOM 1392 O O . HIS A 1 176 ? -5.495 -5.274 24.075 1.00 93.88 176 HIS A O 1
ATOM 1398 N N . ALA A 1 177 ? -6.960 -4.078 25.273 1.00 96.06 177 ALA A N 1
ATOM 1399 C CA . ALA A 1 177 ? -7.460 -5.209 26.048 1.00 96.06 177 ALA A CA 1
ATOM 1400 C C . ALA A 1 177 ? -8.462 -6.082 25.270 1.00 96.06 177 ALA A C 1
ATOM 1402 O O . ALA A 1 177 ? -8.495 -7.286 25.511 1.00 96.06 177 ALA A O 1
ATOM 1403 N N . ALA A 1 178 ? -9.201 -5.508 24.311 1.00 97.69 178 ALA A N 1
ATOM 1404 C CA . ALA A 1 178 ? -10.290 -6.175 23.592 1.00 97.69 178 ALA A CA 1
ATOM 1405 C C . ALA A 1 178 ? -9.879 -7.511 22.936 1.00 97.69 178 ALA A C 1
ATOM 1407 O O . ALA A 1 178 ? -8.853 -7.582 22.244 1.00 97.69 178 ALA A O 1
ATOM 1408 N N . GLN A 1 179 ? -10.695 -8.549 23.132 1.00 97.25 179 GLN A N 1
ATOM 1409 C CA . GLN A 1 179 ? -10.512 -9.920 22.633 1.00 97.25 179 GLN A CA 1
ATOM 1410 C C . GLN A 1 179 ? -11.619 -10.386 21.676 1.00 97.25 179 GLN A C 1
ATOM 1412 O O . GLN A 1 179 ? -11.609 -11.535 21.240 1.00 97.25 179 GLN A O 1
ATOM 1417 N N . SER A 1 180 ? -12.555 -9.510 21.318 1.00 97.44 180 SER A N 1
ATOM 1418 C CA . SER A 1 180 ? -13.654 -9.817 20.400 1.00 97.44 180 SER A CA 1
ATOM 1419 C C . SER A 1 180 ? -14.070 -8.583 19.596 1.00 97.44 180 SER A C 1
ATOM 1421 O O . SER A 1 180 ? -13.728 -7.458 19.958 1.00 97.44 180 SER A O 1
ATOM 1423 N N . THR A 1 181 ? -14.815 -8.773 18.502 1.00 96.31 181 THR A N 1
ATOM 1424 C CA . THR A 1 181 ? -15.373 -7.657 17.713 1.00 96.31 181 THR A CA 1
ATOM 1425 C C . THR A 1 181 ? -16.383 -6.841 18.522 1.00 96.31 181 THR A C 1
ATOM 1427 O O . THR A 1 181 ? -16.505 -5.647 18.300 1.00 96.31 181 THR A O 1
ATOM 1430 N N . GLN A 1 182 ? -17.089 -7.463 19.469 1.00 96.75 182 GLN A N 1
ATOM 1431 C CA . GLN A 1 182 ? -18.072 -6.813 20.338 1.00 96.75 182 GLN A CA 1
ATOM 1432 C C . GLN A 1 182 ? -17.421 -5.912 21.399 1.00 96.75 182 GLN A C 1
ATOM 1434 O O . GLN A 1 182 ? -18.048 -4.962 21.859 1.00 96.75 182 GLN A O 1
ATOM 1439 N N . GLU A 1 183 ? -16.190 -6.226 21.812 1.00 96.62 183 GLU A N 1
ATOM 1440 C CA . GLU A 1 183 ? -15.415 -5.418 22.762 1.00 96.62 183 GLU A CA 1
ATOM 1441 C C . GLU A 1 183 ? -14.706 -4.218 22.113 1.00 96.62 183 GLU A C 1
ATOM 1443 O O . GLU A 1 183 ? -14.328 -3.287 22.829 1.00 96.62 183 GLU A O 1
ATOM 1448 N N . ILE A 1 184 ? -14.491 -4.261 20.792 1.00 94.94 184 ILE A N 1
ATOM 1449 C CA . ILE A 1 184 ? -13.907 -3.173 19.986 1.00 94.94 184 ILE A CA 1
ATOM 1450 C C . ILE A 1 184 ? -14.955 -2.086 19.735 1.00 94.94 184 ILE A C 1
ATOM 1452 O O . ILE A 1 184 ? -14.612 -0.900 19.958 1.00 94.94 184 ILE A O 1
#

Secondary structure (DSSP, 8-state):
--HHHHHHHHTT-GGGGGG-HHHHHHHHHHHHHH-SS--EEEEE--SSHHHHHHHHHHHHTTT-SEEEEE-SS--------SSEEEEE--TTTT-SSHHHHHHHHHHHT-SEEE--HHHHH-GGGG-TT-PPPHHHHHHHHHHHHHHTT--HHHHHHHHHHHHGGGGGSHHHHHHHH--STTT-

Foldseek 3Di:
DDPVVVVCCVVCHAQNCLVPLVVLLVVLLCPQVPDPDAAEEEHEADPDPVSRLVSVVSNVVSPHQAYEYEDQDLDQDPNPGPHQYEYEYCLPPFQQALVSQVVSCVSNVGPGYDYDLNCLQAVQSNPPVIGDPLVVSLVVLLVVCVVVVPFLVVNLVSNCSNCPVVLPPPVNVQSVPDDGSVSD

Sequence (184 aa):
MCHSFYVFFQGGMGAALLSDPDKIESILTTLVKGICKPVTCKIRILPSIEDTVDLVKRIEKTGIAAIAVHGRRANKTSWIITVMFICSGGSHDFIKEYRDIETFQKATAASSVMIARAAMWNPSIFRKEGPFPLKEVMQDYIKYAVRYDNHYTNTKYCLCQMLREQLETAQGKKLHAAQSTQEI